Protein AF-A0A928QNF5-F1 (afdb_monomer_lite)

Secondary structure (DSSP, 8-state):
-----------------------S-----HHHHHHHHHHHHHH-HHHHHHHHHHTT-EEEEEEEPTTSSEEEEEEEEEETTEEEEEEEEEESS--SSB-S-EEEEEEEESSEEEEEEE-SSSEEEEEE-SSEEEEEE-GGG--TT-EEEEEEEEE-S--EEEEEEEEEEEEEEEEEEEETTEEEEEEEEEEEEEEEEEEE-----

pLDDT: mean 74.73, std 17.21, range [27.7, 96.62]

Foldseek 3Di:
DDDDDDDDDDDDDDDDPDPPDPPPPPPDDVVNLVVVLVVCCLPPVVSSVVSCVVQVKDWQDKDADVVNQWIKTWIWHDDDQKIKIKIKIAGQAQDPFADQKKKKKKFKDFFFWDDKAWSVPFKGFPDDDGGMTMIIGRNNPDGRGDMIMMITMTGGPDMKMKMKIKGKGWDWDWDWDDDPPDIDIDIDTDIDIDMDMDTGDDPDD

Sequence (205 aa):
MKKQLWWLIVGWMLLLTGCAAPSAEETRTDEQRLSDAMLLCREDFSKGQAALRELDAQIVGGKQTAGESSTLALWQLHCGEQYLLLWQLTCTAAEEHPGTLDTLRLTWEGGKYYRSEGDETWSTVQGRTENTVSFNIEDDRLAAGDTTCGAVYLQAPAIAYGAELEHTAAAQETTLTAEGDTVTATTRDAQQTWTLSLEHKEDTP

Radius of gyration: 27.67 Å; chains: 1; bounding box: 50×49×127 Å

Structure (mmCIF, N/CA/C/O backbone):
data_AF-A0A928QNF5-F1
#
_entry.id   AF-A0A928QNF5-F1
#
loop_
_atom_site.group_PDB
_atom_site.id
_atom_site.type_symbol
_atom_site.label_atom_id
_atom_site.label_alt_id
_atom_site.label_comp_id
_atom_site.label_asym_id
_atom_site.label_entity_id
_atom_site.label_seq_id
_atom_site.pdbx_PDB_ins_code
_atom_site.Cartn_x
_atom_site.Cartn_y
_atom_site.Cartn_z
_atom_site.occupancy
_atom_site.B_iso_or_equiv
_atom_site.auth_seq_id
_atom_site.auth_comp_id
_atom_site.auth_asym_id
_atom_site.auth_atom_id
_atom_site.pdbx_PDB_model_num
ATOM 1 N N . MET A 1 1 ? 7.396 -14.142 81.691 1.00 34.66 1 MET A N 1
ATOM 2 C CA . MET A 1 1 ? 6.955 -13.149 80.684 1.00 34.66 1 MET A CA 1
ATOM 3 C C . MET A 1 1 ? 7.014 -13.795 79.303 1.00 34.66 1 MET A C 1
ATOM 5 O O . MET A 1 1 ? 8.064 -14.311 78.973 1.00 34.66 1 MET A O 1
ATOM 9 N N . LYS A 1 2 ? 5.891 -13.765 78.563 1.00 37.62 2 LYS A N 1
ATOM 10 C CA . LYS A 1 2 ? 5.728 -13.787 77.085 1.00 37.62 2 LYS A CA 1
ATOM 11 C C . LYS A 1 2 ? 6.486 -14.870 76.272 1.00 37.62 2 LYS A C 1
ATOM 13 O O . LYS A 1 2 ? 7.691 -14.791 76.122 1.00 37.62 2 LYS A O 1
ATOM 18 N N . LYS A 1 3 ? 5.765 -15.883 75.761 1.00 35.72 3 LYS A N 1
ATOM 19 C CA . LYS A 1 3 ? 5.256 -16.044 74.362 1.00 35.72 3 LYS A CA 1
ATOM 20 C C . LYS A 1 3 ? 6.107 -17.076 73.581 1.00 35.72 3 LYS A C 1
ATOM 22 O O . LYS A 1 3 ? 7.286 -16.853 73.380 1.00 35.72 3 LYS A O 1
ATOM 27 N N . GLN A 1 4 ? 5.566 -18.287 73.373 1.00 39.75 4 GLN A N 1
ATOM 28 C CA . GLN A 1 4 ? 5.021 -18.797 72.087 1.00 39.75 4 GLN A CA 1
ATOM 29 C C . GLN A 1 4 ? 6.148 -19.203 71.111 1.00 39.75 4 GLN A C 1
ATOM 31 O O . GLN A 1 4 ? 6.787 -18.344 70.526 1.00 39.75 4 GLN A O 1
ATOM 36 N N . LEU A 1 5 ? 6.587 -20.468 71.104 1.00 34.50 5 LEU A N 1
ATOM 37 C CA . LEU A 1 5 ? 5.997 -21.623 70.393 1.00 34.50 5 LEU A CA 1
ATOM 38 C C . LEU A 1 5 ? 6.084 -21.491 68.860 1.00 34.50 5 LEU A C 1
ATOM 40 O O . LEU A 1 5 ? 5.085 -21.216 68.214 1.00 34.50 5 LEU A O 1
ATOM 44 N N . TRP A 1 6 ? 7.270 -21.725 68.295 1.00 27.70 6 TRP A N 1
ATOM 45 C CA . TRP A 1 6 ? 7.462 -22.056 66.878 1.00 27.70 6 TRP A CA 1
ATOM 46 C C . TRP A 1 6 ? 8.409 -23.257 66.806 1.00 27.70 6 TRP A C 1
ATOM 48 O O . TRP A 1 6 ? 9.624 -23.117 66.726 1.00 27.70 6 TRP A O 1
ATOM 58 N N . TRP A 1 7 ? 7.841 -24.453 66.913 1.00 31.12 7 TRP A N 1
ATOM 59 C CA . TRP A 1 7 ? 8.503 -25.692 66.534 1.00 31.12 7 TRP A CA 1
ATOM 60 C C . TRP A 1 7 ? 7.548 -26.467 65.624 1.00 31.12 7 TRP A C 1
ATOM 62 O O . TRP A 1 7 ? 6.404 -26.709 65.993 1.00 31.12 7 TRP A O 1
ATOM 72 N N . LEU A 1 8 ? 8.123 -26.910 64.505 1.00 32.53 8 LEU A N 1
ATOM 73 C CA . LEU A 1 8 ? 8.011 -28.261 63.951 1.00 32.53 8 LEU A CA 1
ATOM 74 C C . LEU A 1 8 ? 6.858 -28.622 63.002 1.00 32.53 8 LEU A C 1
ATOM 76 O O . LEU A 1 8 ? 5.694 -28.662 63.373 1.00 32.53 8 LEU A O 1
ATOM 80 N N . ILE A 1 9 ? 7.328 -29.119 61.845 1.00 34.97 9 ILE A N 1
ATOM 81 C CA . ILE A 1 9 ? 6.912 -30.371 61.186 1.00 34.97 9 ILE A CA 1
ATOM 82 C C . ILE A 1 9 ? 5.624 -30.231 60.361 1.00 34.97 9 ILE A C 1
ATOM 84 O O . ILE A 1 9 ? 4.519 -30.155 60.875 1.00 34.97 9 ILE A O 1
ATOM 88 N N . VAL A 1 10 ? 5.748 -30.038 59.043 1.00 41.03 10 VAL A N 1
ATOM 89 C CA . VAL A 1 10 ? 5.832 -31.126 58.041 1.00 41.03 10 VAL A CA 1
ATOM 90 C C . VAL A 1 10 ? 4.737 -32.169 58.263 1.00 41.03 10 VAL A C 1
ATOM 92 O O . VAL A 1 10 ? 4.903 -33.099 59.039 1.00 41.03 10 VAL A O 1
ATOM 95 N N . GLY A 1 11 ? 3.642 -32.048 57.515 1.00 35.94 11 GLY A N 1
ATOM 96 C CA . GLY A 1 11 ? 2.701 -33.151 57.335 1.00 35.94 11 GLY A CA 1
ATOM 97 C C . GLY A 1 11 ? 1.249 -32.785 57.574 1.00 35.94 11 GLY A C 1
ATOM 98 O O . GLY A 1 11 ? 0.642 -33.334 58.480 1.00 35.94 11 GLY A O 1
ATOM 99 N N . TRP A 1 12 ? 0.680 -31.929 56.722 1.00 31.00 12 TRP A N 1
ATOM 100 C CA . TRP A 1 12 ? -0.755 -31.957 56.435 1.00 31.00 12 TRP A CA 1
ATOM 101 C C . TRP A 1 12 ? -0.964 -31.929 54.921 1.00 31.00 12 TRP A C 1
ATOM 103 O O . TRP A 1 12 ? -0.775 -30.925 54.240 1.00 31.00 12 TRP A O 1
ATOM 113 N N . MET A 1 13 ? -1.285 -33.114 54.421 1.00 31.69 13 MET A N 1
ATOM 114 C CA . MET A 1 13 ? -1.916 -33.392 53.142 1.00 31.69 13 MET A CA 1
ATOM 115 C C . MET A 1 13 ? -3.404 -33.005 53.254 1.00 31.69 13 MET A C 1
ATOM 117 O O . MET A 1 13 ? -3.970 -33.139 54.336 1.00 31.69 13 MET A O 1
ATOM 121 N N . LEU A 1 14 ? -4.008 -32.610 52.123 1.00 37.19 14 LEU A N 1
ATOM 122 C CA . LEU A 1 14 ? -5.427 -32.275 51.865 1.00 37.19 14 LEU A CA 1
ATOM 123 C C . LEU A 1 14 ? -5.869 -30.814 52.058 1.00 37.19 14 LEU A C 1
ATOM 125 O O . LEU A 1 14 ? -6.409 -30.449 53.095 1.00 37.19 14 LEU A O 1
ATOM 129 N N . LEU A 1 15 ? -5.761 -30.028 50.976 1.00 37.03 15 LEU A N 1
ATOM 130 C CA . LEU A 1 15 ? -6.914 -29.437 50.260 1.00 37.03 15 LEU A CA 1
ATOM 131 C C . LEU A 1 15 ? -6.426 -28.602 49.062 1.00 37.03 15 LEU A C 1
ATOM 133 O O . LEU A 1 15 ? -6.382 -27.381 49.115 1.00 37.03 15 LEU A O 1
ATOM 137 N N . LEU A 1 16 ? -6.051 -29.266 47.967 1.00 38.03 16 LEU A N 1
ATOM 138 C CA . LEU A 1 16 ? -5.907 -28.624 46.654 1.00 38.03 16 LEU A CA 1
ATOM 139 C C . LEU A 1 16 ? -6.412 -29.590 45.582 1.00 38.03 16 LEU A C 1
ATOM 141 O O . LEU A 1 16 ? -5.645 -30.209 44.851 1.00 38.03 16 LEU A O 1
ATOM 145 N N . THR A 1 17 ? -7.728 -29.757 45.525 1.00 39.03 17 THR A N 1
ATOM 146 C CA . THR A 1 17 ? -8.411 -30.369 44.387 1.00 39.03 17 THR A CA 1
ATOM 147 C C . THR A 1 17 ? -9.208 -29.291 43.670 1.00 39.03 17 THR A C 1
ATOM 149 O O . THR A 1 17 ? -10.248 -28.849 44.144 1.00 39.03 17 THR A O 1
ATOM 152 N N . GLY A 1 18 ? -8.702 -28.899 42.501 1.00 36.22 18 GLY A N 1
ATOM 153 C CA . GLY A 1 18 ? -9.561 -28.507 41.390 1.00 36.22 18 GLY A CA 1
ATOM 154 C C . GLY A 1 18 ? -9.940 -27.035 41.255 1.00 36.22 18 GLY A C 1
ATOM 155 O O . GLY A 1 18 ? -11.041 -26.767 40.797 1.00 36.22 18 GLY A O 1
ATOM 156 N N . CYS A 1 19 ? -9.044 -26.087 41.539 1.00 31.28 19 CYS A N 1
ATOM 157 C CA . CYS A 1 19 ? -9.002 -24.920 40.654 1.00 31.28 19 CYS A CA 1
ATOM 158 C C . CYS A 1 19 ? -8.178 -25.356 39.448 1.00 31.28 19 CYS A C 1
ATOM 160 O O . CYS A 1 19 ? -6.953 -25.444 39.536 1.00 31.28 19 CYS A O 1
ATOM 162 N N . ALA A 1 20 ? -8.853 -25.707 38.353 1.00 38.59 20 ALA A N 1
ATOM 163 C CA . ALA A 1 20 ? -8.197 -25.703 37.060 1.00 38.59 20 ALA A CA 1
ATOM 164 C C . ALA A 1 20 ? -7.552 -24.321 36.922 1.00 38.59 20 ALA A C 1
ATOM 166 O O . ALA A 1 20 ? -8.251 -23.307 36.955 1.00 38.59 20 ALA A O 1
ATOM 167 N N . ALA A 1 21 ? -6.221 -24.281 36.863 1.00 40.81 21 ALA A N 1
ATOM 168 C CA . ALA A 1 21 ? -5.550 -23.106 36.345 1.00 40.81 21 ALA A CA 1
ATOM 169 C C . ALA A 1 21 ? -6.211 -22.823 34.988 1.00 40.81 21 ALA A C 1
ATOM 171 O O . ALA A 1 21 ? -6.326 -23.770 34.197 1.00 40.81 21 ALA A O 1
ATOM 172 N N . PRO A 1 22 ? -6.718 -21.606 34.724 1.00 42.75 22 PRO A N 1
ATOM 173 C CA . PRO A 1 22 ? -7.089 -21.273 33.364 1.00 42.75 22 PRO A CA 1
ATOM 174 C C . PRO A 1 22 ? -5.857 -21.574 32.513 1.00 42.75 22 PRO A C 1
ATOM 176 O O . PRO A 1 22 ? -4.744 -21.163 32.851 1.00 42.75 22 PRO A O 1
ATOM 179 N N . SER A 1 23 ? -6.062 -22.410 31.494 1.00 40.16 23 SER A N 1
ATOM 180 C CA . SER A 1 23 ? -5.092 -22.646 30.434 1.00 40.16 23 SER A CA 1
ATOM 181 C C . SER A 1 23 ? -4.449 -21.310 30.081 1.00 40.16 23 SER A C 1
ATOM 183 O O . SER A 1 23 ? -5.157 -20.311 29.972 1.00 40.16 23 SER A O 1
ATOM 185 N N . ALA A 1 24 ? -3.127 -21.285 29.936 1.00 40.47 24 ALA A N 1
ATOM 186 C CA . ALA A 1 24 ? -2.361 -20.114 29.526 1.00 40.47 24 ALA A CA 1
ATOM 187 C C . ALA A 1 24 ? -2.629 -19.733 28.050 1.00 40.47 24 ALA A C 1
ATOM 189 O O . ALA A 1 24 ? -1.709 -19.412 27.307 1.00 40.47 24 ALA A O 1
ATOM 190 N N . GLU A 1 25 ? -3.890 -19.772 27.618 1.00 44.88 25 GLU A N 1
ATOM 191 C CA . GLU A 1 25 ? -4.419 -18.894 26.582 1.00 44.88 25 GLU A CA 1
ATOM 192 C C . GLU A 1 25 ? -4.526 -17.510 27.217 1.00 44.88 25 GLU A C 1
ATOM 194 O O . GLU A 1 25 ? -5.559 -17.066 27.714 1.00 44.88 25 GLU A O 1
ATOM 199 N N . GLU A 1 26 ? -3.366 -16.871 27.299 1.00 45.88 26 GLU A N 1
ATOM 200 C CA . GLU A 1 26 ? -3.230 -15.453 27.555 1.00 45.88 26 GLU A CA 1
ATOM 201 C C . GLU A 1 26 ? -4.185 -14.733 26.595 1.00 45.88 26 GLU A C 1
ATOM 203 O O . GLU A 1 26 ? -4.030 -14.824 25.376 1.00 45.88 26 GLU A O 1
ATOM 208 N N . THR A 1 27 ? -5.228 -14.097 27.133 1.00 49.31 27 THR A N 1
ATOM 209 C CA . THR A 1 27 ? -6.132 -13.213 26.388 1.00 49.31 27 THR A CA 1
ATOM 210 C C . THR A 1 27 ? -5.295 -12.086 25.800 1.00 49.31 27 THR A C 1
ATOM 212 O O . THR A 1 27 ? -5.131 -11.039 26.428 1.00 49.31 27 THR A O 1
ATOM 215 N N . ARG A 1 28 ? -4.707 -12.323 24.623 1.00 64.56 28 ARG A N 1
ATOM 216 C CA . ARG A 1 28 ? -4.071 -11.279 23.828 1.00 64.56 28 ARG A CA 1
ATOM 217 C C . ARG A 1 28 ? -5.121 -10.218 23.571 1.00 64.56 28 ARG A C 1
ATOM 219 O O . ARG A 1 28 ? -6.249 -10.544 23.197 1.00 64.56 28 ARG A O 1
ATOM 226 N N . THR A 1 29 ? -4.756 -8.964 23.795 1.00 72.62 29 THR A N 1
ATOM 227 C CA . THR A 1 29 ? -5.628 -7.857 23.413 1.00 72.62 29 THR A CA 1
ATOM 228 C C . THR A 1 29 ? -5.781 -7.861 21.896 1.00 72.62 29 THR A C 1
ATOM 230 O O . THR A 1 29 ? -4.881 -8.298 21.174 1.00 72.62 29 THR A O 1
ATOM 233 N N . ASP A 1 30 ? -6.908 -7.375 21.388 1.00 66.06 30 ASP A N 1
ATOM 234 C CA . ASP A 1 30 ? -7.114 -7.328 19.940 1.00 66.06 30 ASP A CA 1
ATOM 235 C C . ASP A 1 30 ? -6.039 -6.478 19.246 1.00 66.06 30 ASP A C 1
ATOM 237 O O . ASP A 1 30 ? -5.575 -6.840 18.172 1.00 66.06 30 ASP A O 1
ATOM 241 N N . GLU A 1 31 ? -5.525 -5.444 19.921 1.00 65.62 31 GLU A N 1
ATOM 242 C CA . GLU A 1 31 ? -4.364 -4.654 19.492 1.00 65.62 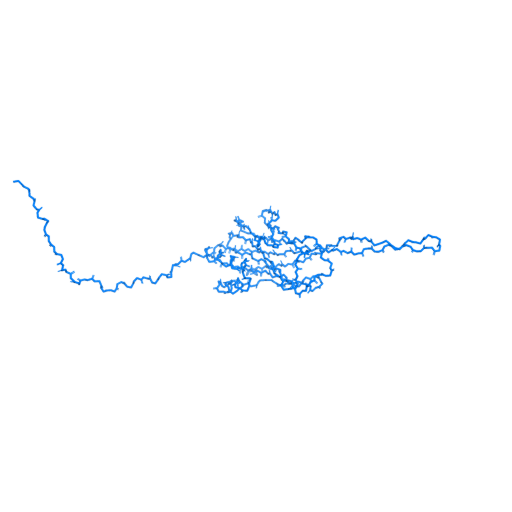31 GLU A CA 1
ATOM 243 C C . GLU A 1 31 ? -3.087 -5.499 19.310 1.00 65.62 31 GLU A C 1
ATOM 245 O O . GLU A 1 31 ? -2.366 -5.325 18.328 1.00 65.62 31 GLU A O 1
ATOM 250 N N . GLN A 1 32 ? -2.816 -6.456 20.206 1.00 74.00 32 GLN A N 1
ATOM 251 C CA . GLN A 1 32 ? -1.686 -7.381 20.053 1.00 74.00 32 GLN A CA 1
ATOM 252 C C . GLN A 1 32 ? -1.902 -8.333 18.879 1.00 74.00 32 GLN A C 1
ATOM 254 O O . GLN A 1 32 ? -0.977 -8.569 18.111 1.00 74.00 32 GLN A O 1
ATOM 259 N N . ARG A 1 33 ? -3.126 -8.838 18.692 1.00 72.94 33 ARG A N 1
ATOM 260 C CA . ARG A 1 33 ? -3.460 -9.711 17.555 1.00 72.94 33 ARG A CA 1
ATOM 261 C C . ARG A 1 33 ? -3.335 -8.970 16.219 1.00 72.94 33 ARG A C 1
ATOM 263 O O . ARG A 1 33 ? -2.820 -9.532 15.258 1.00 72.94 33 ARG A O 1
ATOM 270 N N . LEU A 1 34 ? -3.750 -7.704 16.184 1.00 67.75 34 LEU A N 1
ATOM 271 C CA . LEU A 1 34 ? -3.586 -6.774 15.063 1.00 67.75 34 LEU A CA 1
ATOM 272 C C . LEU A 1 34 ? -2.106 -6.545 14.735 1.00 67.75 34 LEU A C 1
ATOM 274 O O . LEU A 1 34 ? -1.695 -6.701 13.585 1.00 67.75 34 LEU A O 1
ATOM 278 N N . SER A 1 35 ? -1.299 -6.234 15.750 1.00 70.44 35 SER A N 1
ATOM 279 C CA . SER A 1 35 ? 0.146 -6.054 15.590 1.00 70.44 35 SER A CA 1
ATOM 280 C C . SER A 1 35 ? 0.841 -7.341 15.135 1.00 70.44 35 SER A C 1
ATOM 282 O O . SER A 1 35 ? 1.738 -7.277 14.299 1.00 70.44 35 SER A O 1
ATOM 284 N N . ASP A 1 36 ? 0.428 -8.503 15.646 1.00 75.25 36 ASP A N 1
ATOM 285 C CA . ASP A 1 36 ? 0.969 -9.811 15.261 1.00 75.25 36 ASP A CA 1
ATOM 286 C C . ASP A 1 36 ? 0.620 -10.153 13.806 1.00 75.25 36 ASP A C 1
ATOM 288 O O . ASP A 1 36 ? 1.484 -10.599 13.055 1.00 75.25 36 ASP A O 1
ATOM 292 N N . ALA A 1 37 ? -0.623 -9.914 13.373 1.00 69.88 37 ALA A N 1
ATOM 293 C CA . ALA A 1 37 ? -1.030 -10.137 11.985 1.00 69.88 37 ALA A CA 1
ATOM 294 C C . ALA A 1 37 ? -0.259 -9.235 11.014 1.00 69.88 37 ALA A C 1
ATOM 296 O O . ALA A 1 37 ? 0.155 -9.689 9.949 1.00 69.88 37 ALA A O 1
ATOM 297 N N . MET A 1 38 ? 0.005 -7.989 11.408 1.00 68.94 38 MET A N 1
ATOM 298 C CA . MET A 1 38 ? 0.864 -7.081 10.651 1.00 68.94 38 MET A CA 1
ATOM 299 C C . MET A 1 38 ? 2.319 -7.538 10.596 1.00 68.94 38 MET A C 1
ATOM 301 O O . MET A 1 38 ? 2.931 -7.511 9.527 1.00 68.94 38 MET A O 1
ATOM 305 N N . LEU A 1 39 ? 2.866 -8.005 11.718 1.00 72.25 39 LEU A N 1
ATOM 306 C CA . LEU A 1 39 ? 4.209 -8.577 11.755 1.00 72.25 39 LEU A CA 1
ATOM 307 C C . LEU A 1 39 ? 4.305 -9.804 10.836 1.00 72.25 39 LEU A C 1
ATOM 309 O O . LEU A 1 39 ? 5.276 -9.958 10.102 1.00 72.25 39 LEU A O 1
ATOM 313 N N . LEU A 1 40 ? 3.268 -10.642 10.812 1.00 71.19 40 LEU A N 1
ATOM 314 C CA . LEU A 1 40 ? 3.192 -11.789 9.912 1.00 71.19 40 LEU A CA 1
ATOM 315 C C . LEU A 1 40 ? 3.080 -11.358 8.448 1.00 71.19 40 LEU A C 1
ATOM 317 O O . LEU A 1 40 ? 3.755 -11.948 7.615 1.00 71.19 40 LEU A O 1
ATOM 321 N N . CYS A 1 41 ? 2.308 -10.315 8.123 1.00 66.12 41 CYS A N 1
ATOM 322 C CA . CYS A 1 41 ? 2.289 -9.733 6.775 1.00 66.12 41 CYS A CA 1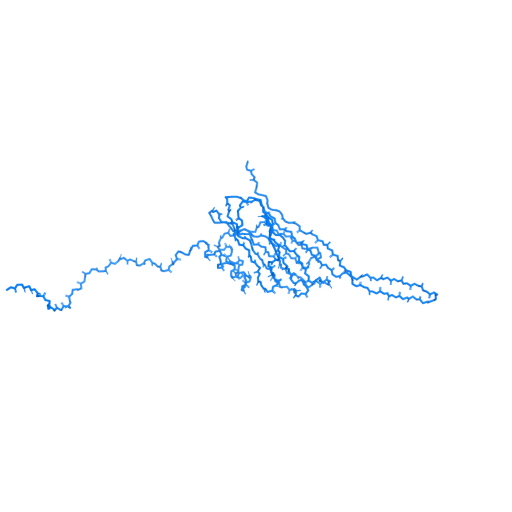
ATOM 323 C C . CYS A 1 41 ? 3.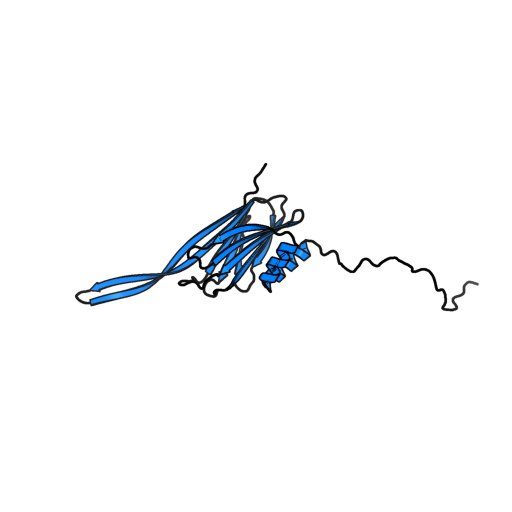673 -9.243 6.329 1.00 66.12 41 CYS A C 1
ATOM 325 O O . CYS A 1 41 ? 4.006 -9.399 5.157 1.00 66.12 41 CYS A O 1
ATOM 327 N N . ARG A 1 42 ? 4.479 -8.709 7.257 1.00 66.31 42 ARG A N 1
ATOM 328 C CA . ARG A 1 42 ? 5.867 -8.295 7.008 1.00 66.31 42 ARG A CA 1
ATOM 329 C C . ARG A 1 42 ? 6.806 -9.484 6.781 1.00 66.31 42 ARG A C 1
ATOM 331 O O . ARG A 1 42 ? 7.655 -9.423 5.901 1.00 66.31 42 ARG A O 1
ATOM 338 N N . GLU A 1 43 ? 6.717 -10.527 7.605 1.00 69.06 43 GLU A N 1
ATOM 339 C CA . GLU A 1 43 ? 7.666 -11.653 7.574 1.00 69.06 43 GLU A CA 1
ATOM 340 C C . GLU A 1 43 ? 7.351 -12.686 6.488 1.00 69.06 43 GLU A C 1
ATOM 342 O O . GLU A 1 43 ? 8.251 -13.207 5.829 1.00 69.06 43 GLU A O 1
ATOM 347 N N . ASP A 1 44 ? 6.076 -13.030 6.336 1.00 67.88 44 ASP A N 1
ATOM 348 C CA . ASP A 1 44 ? 5.594 -14.012 5.376 1.00 67.88 44 ASP A CA 1
ATOM 349 C C . ASP A 1 44 ? 4.154 -13.679 5.018 1.00 67.88 44 ASP A C 1
ATOM 351 O O . ASP A 1 44 ? 3.194 -13.998 5.724 1.00 67.88 44 ASP A O 1
ATOM 355 N N . PHE A 1 45 ? 4.018 -13.058 3.859 1.00 64.19 45 PHE A N 1
ATOM 356 C CA . PHE A 1 45 ? 2.765 -12.503 3.404 1.00 64.19 45 PHE A CA 1
ATOM 357 C C . PHE A 1 45 ? 1.608 -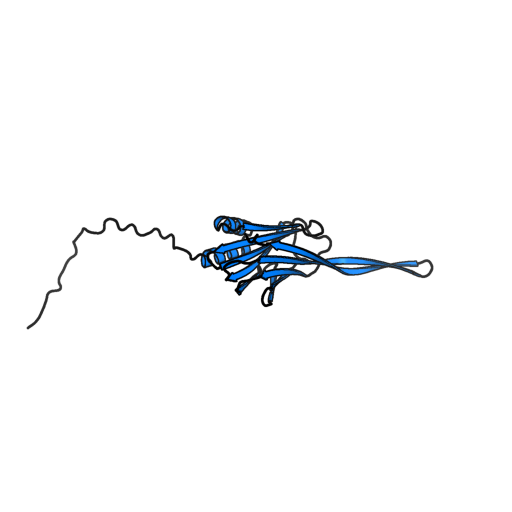13.527 3.348 1.00 64.19 45 PHE A C 1
ATOM 359 O O . PHE A 1 45 ? 0.470 -13.206 3.699 1.00 64.19 45 PHE A O 1
ATOM 366 N N . SER A 1 46 ? 1.888 -14.788 2.992 1.00 68.25 46 SER A N 1
ATOM 367 C CA . SER A 1 46 ? 0.866 -15.848 2.977 1.00 68.25 46 SER A CA 1
ATOM 368 C C . SER A 1 46 ? 0.397 -16.205 4.388 1.00 68.25 46 SER A C 1
ATOM 370 O O . SER A 1 46 ? -0.791 -16.459 4.604 1.00 68.25 46 SER A O 1
ATOM 372 N N . LYS A 1 47 ? 1.310 -16.182 5.367 1.00 73.44 47 LYS A N 1
ATOM 373 C CA . LYS A 1 47 ? 0.958 -16.330 6.787 1.00 73.44 47 LYS A CA 1
ATOM 374 C C . LYS A 1 47 ? 0.196 -15.114 7.301 1.00 73.44 47 LYS A C 1
ATOM 376 O O . LYS A 1 47 ? -0.765 -15.292 8.040 1.00 73.44 47 LYS A O 1
ATOM 381 N N . GLY A 1 48 ? 0.567 -13.912 6.867 1.00 71.12 48 GLY A N 1
ATOM 382 C CA . GLY A 1 48 ? -0.152 -12.675 7.166 1.00 71.12 48 GLY A CA 1
ATOM 383 C C . GLY A 1 48 ? -1.605 -12.708 6.694 1.00 71.12 48 GLY A C 1
ATOM 384 O O . GLY A 1 48 ? -2.509 -12.470 7.486 1.00 71.12 48 GLY A O 1
ATOM 385 N N . GLN A 1 49 ? -1.866 -13.104 5.442 1.00 70.12 49 GLN A N 1
ATOM 386 C CA . GLN A 1 49 ? -3.242 -13.269 4.950 1.00 70.12 49 GLN A CA 1
ATOM 387 C C . GLN A 1 49 ? -4.029 -14.330 5.724 1.00 70.12 49 GLN A C 1
ATOM 389 O O . GLN A 1 49 ? -5.217 -14.142 5.986 1.00 70.12 49 GLN A O 1
ATOM 394 N N . ALA A 1 50 ? -3.398 -15.457 6.067 1.00 77.31 50 ALA A N 1
ATOM 395 C CA . ALA A 1 50 ? -4.042 -16.485 6.877 1.00 77.31 50 ALA A CA 1
ATOM 396 C C . ALA A 1 50 ? -4.406 -15.942 8.268 1.00 77.31 50 ALA A C 1
ATOM 398 O O . A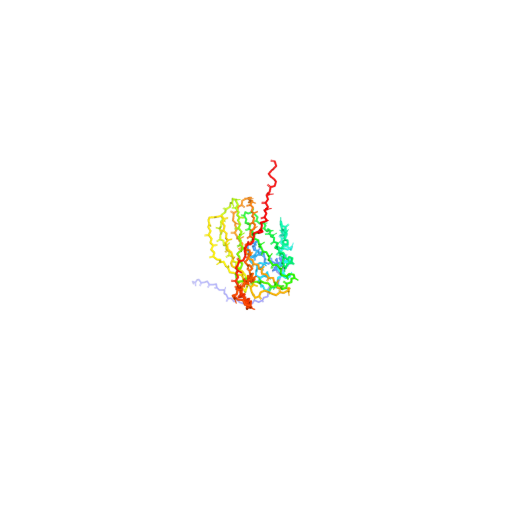LA A 1 50 ? -5.551 -16.084 8.686 1.00 77.31 50 ALA A O 1
ATOM 399 N N . ALA A 1 51 ? -3.481 -15.234 8.921 1.00 76.88 51 ALA A N 1
ATOM 400 C CA . ALA A 1 51 ? -3.706 -14.594 10.213 1.00 76.88 51 ALA A CA 1
ATOM 401 C C . ALA A 1 51 ? -4.800 -13.519 10.145 1.00 76.88 51 ALA A C 1
ATOM 403 O O . ALA A 1 51 ? -5.679 -13.481 10.997 1.00 76.88 51 ALA A O 1
ATOM 404 N N . LEU A 1 52 ? -4.809 -12.686 9.103 1.00 74.44 52 LEU A N 1
ATOM 405 C CA . LEU A 1 52 ? -5.867 -11.701 8.875 1.00 74.44 52 LEU A CA 1
ATOM 406 C C . LEU A 1 52 ? -7.237 -12.375 8.725 1.00 74.44 52 LEU A C 1
ATOM 408 O O . LEU A 1 52 ? -8.206 -11.926 9.328 1.00 74.44 52 LEU A O 1
ATOM 412 N N . ARG A 1 53 ? -7.325 -13.491 7.992 1.00 79.00 53 ARG A N 1
ATOM 413 C CA . ARG A 1 53 ? -8.573 -14.267 7.881 1.00 79.00 53 ARG A CA 1
ATOM 414 C C . ARG A 1 53 ? -9.001 -14.894 9.206 1.00 79.00 53 ARG A C 1
ATOM 416 O O . ARG A 1 53 ? -10.192 -14.940 9.477 1.00 79.00 53 ARG A O 1
ATOM 423 N N . GLU A 1 54 ? -8.061 -15.357 10.028 1.00 81.44 54 GLU A N 1
ATOM 424 C CA . GLU A 1 54 ? -8.346 -15.841 11.390 1.00 81.44 54 GLU A CA 1
ATOM 425 C C . GLU A 1 54 ? -8.843 -14.730 12.329 1.00 81.44 54 GLU A C 1
ATOM 427 O O . GLU A 1 54 ? -9.481 -15.015 13.342 1.00 81.44 54 GLU A O 1
ATOM 432 N N . LEU A 1 55 ? -8.561 -13.469 11.996 1.00 75.94 55 LEU A N 1
ATOM 433 C CA . LEU A 1 55 ? -9.068 -12.285 12.690 1.00 75.94 55 LEU A CA 1
ATOM 434 C C . LEU A 1 55 ? -10.366 -11.742 12.083 1.00 75.94 55 LEU A C 1
ATOM 436 O O . LEU A 1 55 ? -10.773 -10.643 12.438 1.00 75.94 55 LEU A O 1
ATOM 440 N N . ASP A 1 56 ? -11.008 -12.483 11.177 1.00 79.25 56 ASP A N 1
ATOM 441 C CA . ASP A 1 56 ? -12.198 -12.042 10.442 1.00 79.25 56 ASP A CA 1
ATOM 442 C C . ASP A 1 56 ? -11.970 -10.760 9.611 1.00 79.25 56 ASP A C 1
ATOM 444 O O . ASP A 1 56 ? -12.914 -10.030 9.292 1.00 79.25 56 ASP A O 1
ATOM 448 N N . ALA A 1 57 ? -10.722 -10.482 9.212 1.00 79.44 57 ALA A N 1
ATOM 449 C CA . ALA A 1 57 ? -10.425 -9.394 8.290 1.00 79.44 57 ALA A CA 1
ATOM 450 C C . ALA A 1 57 ? -11.058 -9.665 6.918 1.00 79.44 57 ALA A C 1
ATOM 452 O O . ALA A 1 57 ? -11.033 -10.784 6.392 1.00 79.44 57 ALA A O 1
ATOM 453 N N . GLN A 1 58 ? -11.588 -8.612 6.305 1.00 78.56 58 GLN A N 1
ATOM 454 C CA . GLN A 1 58 ? -12.317 -8.691 5.046 1.00 78.56 58 GLN A CA 1
ATOM 455 C C . GLN A 1 58 ? -11.527 -8.020 3.927 1.00 78.56 58 GLN A C 1
ATOM 457 O O . GLN A 1 58 ? -10.992 -6.926 4.103 1.00 78.56 58 GLN A O 1
ATOM 462 N N . ILE A 1 59 ? -11.500 -8.653 2.750 1.00 79.94 59 ILE A N 1
ATOM 463 C CA . ILE A 1 59 ? -11.104 -7.969 1.515 1.00 79.94 59 ILE A CA 1
ATOM 464 C C . ILE A 1 59 ? -12.269 -7.081 1.101 1.00 79.94 59 ILE A C 1
ATOM 466 O O . ILE A 1 59 ? -13.381 -7.569 0.904 1.00 79.94 59 ILE A O 1
ATOM 470 N N . VAL A 1 60 ? -12.003 -5.793 0.941 1.00 79.19 60 VAL A N 1
ATOM 471 C CA . VAL A 1 60 ? -13.029 -4.776 0.650 1.00 79.19 60 VAL A CA 1
ATOM 472 C C . VAL A 1 60 ? -12.854 -4.124 -0.712 1.00 79.19 60 VAL A C 1
ATOM 474 O O . VAL A 1 60 ? -13.762 -3.460 -1.201 1.00 79.19 60 VAL A O 1
ATOM 477 N N . GLY A 1 61 ? -11.709 -4.354 -1.354 1.00 73.56 61 GLY A N 1
ATOM 478 C CA . GLY A 1 61 ? -11.441 -3.909 -2.711 1.00 73.56 61 GLY A CA 1
ATOM 479 C C . GLY A 1 61 ? -10.268 -4.663 -3.317 1.00 73.56 61 GLY A C 1
ATOM 480 O O . GLY A 1 61 ? -9.336 -5.052 -2.616 1.00 73.56 61 GLY A O 1
ATOM 481 N N . GLY A 1 62 ? -10.319 -4.870 -4.629 1.00 77.19 62 GLY A N 1
ATOM 482 C CA . GLY A 1 62 ? -9.240 -5.480 -5.392 1.00 77.19 62 GLY A CA 1
ATOM 483 C C . GLY A 1 62 ? -9.276 -4.997 -6.834 1.00 77.19 62 GLY A C 1
ATOM 484 O O . GLY A 1 62 ? -10.351 -4.944 -7.434 1.00 77.19 62 GLY A O 1
ATOM 485 N N . LYS A 1 63 ? -8.128 -4.607 -7.388 1.00 79.94 63 LYS A N 1
ATOM 486 C CA . LYS A 1 63 ? -8.038 -4.140 -8.773 1.00 79.94 63 LYS A CA 1
ATOM 487 C C . LYS A 1 63 ? -6.679 -4.458 -9.377 1.00 79.94 63 LYS A C 1
ATOM 489 O O . LYS A 1 63 ? -5.648 -4.334 -8.725 1.00 79.94 63 LYS A O 1
ATOM 494 N N . GLN A 1 64 ? -6.705 -4.874 -10.634 1.00 75.69 64 GLN A N 1
ATOM 495 C CA . GLN A 1 64 ? -5.503 -5.110 -11.419 1.00 75.69 64 GLN A CA 1
ATOM 496 C C . GLN A 1 64 ? -4.936 -3.773 -11.914 1.00 75.69 64 GLN A C 1
ATOM 498 O O . GLN A 1 64 ? -5.703 -2.863 -12.251 1.00 75.69 64 GLN A O 1
ATOM 503 N N . THR A 1 65 ? -3.612 -3.642 -11.913 1.00 71.44 65 THR A N 1
ATOM 504 C CA . THR A 1 65 ? -2.911 -2.453 -12.406 1.00 71.44 65 THR A CA 1
ATOM 505 C C . THR A 1 65 ? -2.983 -2.354 -13.927 1.00 71.44 65 THR A C 1
ATOM 507 O O . THR A 1 65 ? -3.233 -3.343 -14.627 1.00 71.44 65 THR A O 1
ATOM 510 N N . ALA A 1 66 ? -2.796 -1.143 -14.459 1.00 62.25 66 ALA A N 1
ATOM 511 C CA . ALA A 1 66 ? -2.709 -0.965 -15.902 1.00 62.25 66 ALA A CA 1
ATOM 512 C C . ALA A 1 66 ? -1.447 -1.680 -16.411 1.00 62.25 66 ALA A C 1
ATOM 514 O O . ALA A 1 66 ? -0.361 -1.434 -15.908 1.00 62.25 66 ALA A O 1
ATOM 515 N N . GLY A 1 67 ? -1.607 -2.590 -17.376 1.00 62.41 67 GLY A N 1
ATOM 516 C CA . GLY A 1 67 ? -0.517 -3.449 -17.858 1.00 62.41 67 GLY A CA 1
ATOM 517 C C . GLY A 1 67 ? -0.505 -4.867 -17.277 1.00 62.41 67 GLY A C 1
ATOM 518 O O . GLY A 1 67 ? 0.346 -5.656 -17.667 1.00 62.41 67 GLY A O 1
ATOM 519 N N . GLU A 1 68 ? -1.458 -5.219 -16.400 1.00 62.62 68 GLU A N 1
ATOM 520 C CA . GLU A 1 68 ? -1.631 -6.573 -15.834 1.00 62.62 68 GLU A CA 1
ATOM 521 C C . GLU A 1 68 ? -0.424 -7.121 -15.042 1.00 62.62 68 GLU A C 1
ATOM 523 O O . GLU A 1 68 ? -0.400 -8.301 -14.683 1.00 62.62 68 GLU A O 1
ATOM 528 N N . SER A 1 69 ? 0.551 -6.267 -14.728 1.00 79.12 69 SER A N 1
ATOM 529 C CA . SER A 1 69 ? 1.781 -6.614 -14.015 1.00 79.12 69 SER A CA 1
ATOM 530 C C . SER A 1 69 ? 1.569 -6.837 -12.525 1.00 79.12 69 SER A C 1
ATOM 532 O O . SER A 1 69 ? 2.350 -7.570 -11.924 1.00 79.12 69 SER A O 1
ATOM 534 N N . SER A 1 70 ? 0.519 -6.252 -11.939 1.00 83.44 70 SER A N 1
ATOM 535 C CA . SER A 1 70 ? 0.272 -6.288 -10.501 1.00 83.44 70 SER A CA 1
ATOM 536 C C . SER A 1 70 ? -1.219 -6.269 -10.133 1.00 83.44 70 SER A C 1
ATOM 538 O O . SER A 1 70 ? -2.100 -5.876 -10.904 1.00 83.44 70 SER A O 1
ATOM 540 N N . THR A 1 71 ? -1.525 -6.672 -8.903 1.00 85.50 71 THR A N 1
ATOM 541 C CA . THR A 1 71 ? -2.856 -6.584 -8.293 1.00 85.50 71 THR A CA 1
ATOM 542 C C . THR A 1 71 ? -2.783 -5.844 -6.969 1.00 85.50 71 THR A C 1
ATOM 544 O O . THR A 1 71 ? -2.036 -6.254 -6.080 1.00 85.50 71 THR A O 1
ATOM 547 N N . LEU A 1 72 ? -3.593 -4.797 -6.823 1.00 87.81 72 LEU A N 1
ATOM 548 C CA . LEU A 1 72 ? -3.794 -4.073 -5.575 1.00 87.81 72 LEU A CA 1
ATOM 549 C C . LEU A 1 72 ? -5.010 -4.644 -4.842 1.00 87.81 72 LEU A C 1
ATOM 551 O O . LEU A 1 72 ? -6.095 -4.723 -5.419 1.00 87.81 72 LEU A O 1
ATOM 555 N N . ALA A 1 73 ? -4.852 -4.992 -3.572 1.00 86.25 73 ALA A N 1
ATOM 556 C CA . ALA A 1 73 ? -5.925 -5.389 -2.673 1.00 86.25 73 ALA A CA 1
ATOM 557 C C . ALA A 1 73 ? -5.965 -4.478 -1.443 1.00 86.25 73 ALA A C 1
ATOM 559 O O . ALA A 1 73 ? -4.931 -4.038 -0.940 1.00 86.25 73 ALA A O 1
ATOM 560 N N . LEU A 1 74 ? -7.176 -4.226 -0.957 1.00 86.56 74 LEU A N 1
ATOM 561 C CA . LEU A 1 74 ? -7.443 -3.489 0.267 1.00 86.56 74 LEU A CA 1
ATOM 562 C C . LEU A 1 74 ? -8.172 -4.406 1.241 1.00 86.56 74 LEU A C 1
ATOM 564 O O . LEU A 1 74 ? -9.154 -5.069 0.889 1.00 86.56 74 LEU A O 1
ATOM 568 N N . TRP A 1 75 ? -7.680 -4.421 2.466 1.00 83.81 75 TRP A N 1
ATOM 569 C CA . TRP A 1 75 ? -8.174 -5.222 3.566 1.00 83.81 75 TRP A CA 1
ATOM 570 C C . TRP A 1 75 ? -8.601 -4.302 4.697 1.00 83.81 75 TRP A C 1
ATOM 572 O O . TRP A 1 75 ? -7.937 -3.301 4.977 1.00 83.81 75 TRP A O 1
ATOM 582 N N . GLN A 1 76 ? -9.686 -4.678 5.364 1.00 84.19 76 GLN A N 1
ATOM 583 C CA . GLN A 1 76 ? -10.087 -4.066 6.619 1.00 84.19 76 GLN A CA 1
ATOM 584 C C . GLN A 1 76 ? -10.105 -5.104 7.731 1.00 84.19 76 GLN A C 1
ATOM 586 O O . GLN A 1 76 ? -10.556 -6.236 7.540 1.00 84.19 76 GLN A O 1
ATOM 591 N N . LEU A 1 77 ? -9.680 -4.682 8.911 1.00 81.44 77 LEU A N 1
ATOM 592 C CA . LEU A 1 77 ? -9.934 -5.385 10.154 1.00 81.44 77 LEU A CA 1
ATOM 593 C C . LEU A 1 77 ? -10.493 -4.383 11.158 1.00 81.44 77 LEU A C 1
ATOM 595 O O . LEU A 1 77 ? -9.897 -3.332 11.389 1.00 81.44 77 LEU A O 1
ATOM 599 N N . HIS A 1 78 ? -11.645 -4.711 11.735 1.00 79.00 78 HIS A N 1
ATOM 600 C CA . HIS A 1 78 ? -12.331 -3.868 12.699 1.00 79.00 78 HIS A CA 1
ATOM 601 C C . HIS A 1 78 ? -12.440 -4.582 14.042 1.00 79.00 78 HIS A C 1
ATOM 603 O O . HIS A 1 78 ? -12.953 -5.698 14.117 1.00 79.00 78 HIS A O 1
ATOM 609 N N . CYS A 1 79 ? -12.000 -3.915 15.105 1.00 75.19 79 CYS A N 1
ATOM 610 C CA . CYS A 1 79 ? -12.180 -4.385 16.466 1.00 75.19 79 CYS A CA 1
ATOM 611 C C . CYS A 1 79 ? -12.640 -3.253 17.392 1.00 75.19 79 CYS A C 1
ATOM 613 O O . CYS A 1 79 ? -11.859 -2.395 17.807 1.00 75.19 79 CYS A O 1
ATOM 615 N N . GLY A 1 80 ? -13.925 -3.261 17.748 1.00 78.56 80 GLY A N 1
ATOM 616 C CA . GLY A 1 80 ? -14.512 -2.272 18.652 1.00 78.56 80 GLY A CA 1
ATOM 617 C C . GLY A 1 80 ? -14.634 -0.887 18.017 1.00 78.56 80 GLY A C 1
ATOM 618 O O . GLY A 1 80 ? -15.615 -0.625 17.339 1.00 78.56 80 GLY A O 1
ATOM 619 N N . GLU A 1 81 ? -13.676 -0.002 18.296 1.00 81.25 81 GLU A N 1
ATOM 620 C CA . GLU A 1 81 ? -13.538 1.311 17.639 1.00 81.25 81 GLU A CA 1
ATOM 621 C C . GLU A 1 81 ? -12.209 1.422 16.874 1.00 81.25 81 GLU A C 1
ATOM 623 O O . GLU A 1 81 ? -11.812 2.511 16.469 1.00 81.25 81 GLU A O 1
ATOM 628 N N . GLN A 1 82 ? -11.450 0.335 16.744 1.00 83.94 82 GLN A N 1
ATOM 629 C CA . GLN A 1 82 ? -10.153 0.333 16.075 1.00 83.94 82 GLN A CA 1
ATOM 630 C C . GLN A 1 82 ? -10.293 -0.277 14.686 1.00 83.94 82 GLN A C 1
ATOM 632 O O . GLN A 1 82 ? -10.816 -1.380 14.532 1.00 83.94 82 GLN A O 1
ATOM 637 N N . TYR A 1 83 ? -9.787 0.436 13.689 1.00 83.88 83 TYR A N 1
ATOM 638 C CA . TYR A 1 83 ? -9.715 -0.009 12.306 1.00 83.88 83 TYR A CA 1
ATOM 639 C C . TYR A 1 83 ? -8.256 -0.149 11.887 1.00 83.88 83 TYR A C 1
ATOM 641 O O . TYR A 1 83 ? -7.439 0.749 12.104 1.00 83.88 83 TYR A O 1
ATOM 649 N N . LEU A 1 84 ? -7.953 -1.261 11.231 1.00 85.56 84 LEU A N 1
ATOM 650 C CA . LEU A 1 84 ? -6.740 -1.449 10.456 1.00 85.56 84 LEU A CA 1
ATOM 651 C C . LEU A 1 84 ? -7.116 -1.506 8.984 1.00 85.56 84 LEU A C 1
ATOM 653 O O . LEU A 1 84 ? -7.825 -2.417 8.553 1.00 85.56 84 LEU A O 1
ATOM 657 N N . LEU A 1 85 ? -6.608 -0.543 8.225 1.00 88.06 85 LEU A N 1
ATOM 658 C CA . LEU A 1 85 ? -6.653 -0.556 6.773 1.00 88.06 85 LEU A CA 1
ATOM 659 C C . LEU A 1 85 ? -5.304 -1.042 6.267 1.00 88.06 85 LEU A C 1
ATOM 661 O O . LEU A 1 85 ? -4.287 -0.396 6.520 1.00 88.06 85 LEU A O 1
ATOM 665 N N . LEU A 1 86 ? -5.294 -2.165 5.557 1.00 87.50 86 LEU A N 1
ATOM 666 C CA . LEU A 1 86 ? -4.085 -2.745 4.985 1.00 87.50 86 LEU A CA 1
ATOM 667 C C . LEU A 1 86 ? -4.208 -2.792 3.471 1.00 87.50 86 LEU A C 1
ATOM 669 O O . LEU A 1 86 ? -5.175 -3.325 2.932 1.00 87.50 86 LEU A O 1
ATOM 673 N N . TRP A 1 87 ? -3.213 -2.253 2.783 1.00 90.19 87 TRP A N 1
ATOM 674 C CA . TRP A 1 87 ? -3.089 -2.385 1.341 1.00 90.19 87 TRP A CA 1
ATOM 675 C C . TRP A 1 87 ? -2.020 -3.421 1.005 1.00 90.19 87 TRP A C 1
ATOM 677 O O . TRP A 1 87 ? -1.061 -3.624 1.750 1.00 90.19 87 TRP A O 1
ATOM 687 N N . GLN A 1 88 ? -2.194 -4.071 -0.136 1.00 87.69 88 GLN A N 1
ATOM 688 C CA . GLN A 1 88 ? -1.291 -5.090 -0.647 1.00 87.69 88 GLN A CA 1
ATOM 689 C C . GLN A 1 88 ? -1.160 -4.920 -2.155 1.00 87.69 88 GLN A C 1
ATOM 691 O O . GLN A 1 88 ? -2.164 -4.983 -2.859 1.00 87.69 88 GLN A O 1
ATOM 696 N N . LEU A 1 89 ? 0.064 -4.785 -2.649 1.00 89.06 89 LEU A N 1
ATOM 697 C CA . LEU A 1 89 ? 0.386 -4.857 -4.067 1.00 89.06 89 LEU A CA 1
ATOM 698 C C . LEU A 1 89 ? 1.148 -6.157 -4.328 1.00 89.06 89 LEU A C 1
ATOM 700 O O . LEU A 1 89 ? 2.201 -6.386 -3.742 1.00 89.06 89 LEU A O 1
ATOM 704 N N . THR A 1 90 ? 0.613 -7.013 -5.192 1.00 87.69 90 THR A N 1
ATOM 705 C CA . THR A 1 90 ? 1.269 -8.259 -5.612 1.00 87.69 90 THR A CA 1
ATOM 706 C C . THR 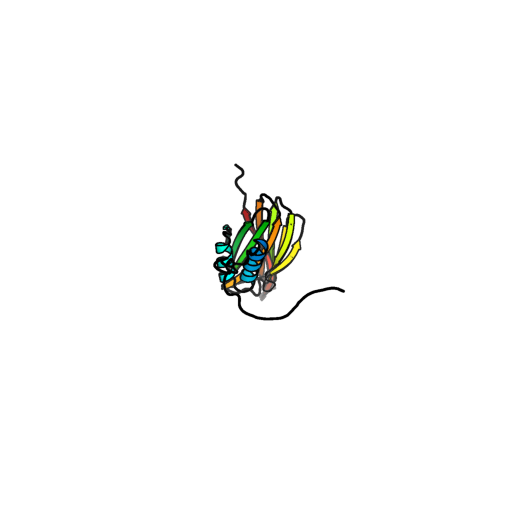A 1 90 ? 1.612 -8.182 -7.084 1.00 87.69 90 THR A C 1
ATOM 708 O O . THR A 1 90 ? 0.712 -7.990 -7.897 1.00 87.69 90 THR A O 1
ATOM 711 N N . CYS A 1 91 ? 2.880 -8.390 -7.421 1.00 87.75 91 CYS A N 1
ATOM 712 C CA . CYS A 1 91 ? 3.367 -8.388 -8.793 1.00 87.75 91 CYS A CA 1
ATOM 713 C C . CYS A 1 91 ? 3.126 -9.760 -9.429 1.00 87.75 91 CYS A C 1
ATOM 715 O O . CYS A 1 91 ? 3.692 -10.777 -9.028 1.00 87.75 91 CYS A O 1
ATOM 717 N N . THR A 1 92 ? 2.254 -9.811 -10.427 1.00 85.44 92 THR A N 1
ATOM 718 C CA . THR A 1 92 ? 1.941 -11.003 -11.224 1.00 85.44 92 THR A CA 1
ATOM 719 C C . THR A 1 92 ? 2.926 -11.220 -12.368 1.00 85.44 92 THR A C 1
ATOM 721 O O . THR A 1 92 ? 3.096 -12.355 -12.817 1.00 85.44 92 THR A O 1
ATOM 724 N N . ALA A 1 93 ? 3.608 -10.166 -12.815 1.00 83.25 93 ALA A N 1
ATOM 725 C CA . ALA A 1 93 ? 4.684 -10.218 -13.795 1.00 83.25 93 ALA A CA 1
ATOM 726 C C . ALA A 1 93 ? 5.738 -9.146 -13.483 1.00 83.25 93 ALA A C 1
ATOM 728 O O . ALA A 1 93 ? 5.446 -8.174 -12.794 1.00 83.25 93 ALA A O 1
ATOM 729 N N . ALA A 1 94 ? 6.957 -9.326 -13.996 1.00 79.19 94 ALA A N 1
ATOM 730 C CA . ALA A 1 94 ? 7.934 -8.244 -13.995 1.00 79.19 94 ALA A CA 1
ATOM 731 C C . ALA A 1 94 ? 7.468 -7.161 -14.971 1.00 79.19 94 ALA A C 1
ATOM 733 O O . ALA A 1 94 ? 7.036 -7.478 -16.085 1.00 79.19 94 ALA A O 1
ATOM 734 N N . GLU A 1 95 ? 7.558 -5.907 -14.552 1.00 77.62 95 GLU A N 1
ATOM 735 C CA . GLU A 1 95 ? 7.219 -4.784 -15.411 1.00 77.62 95 GLU A CA 1
ATOM 736 C C . GLU A 1 95 ? 8.229 -4.658 -16.553 1.00 77.62 95 GLU A C 1
ATOM 738 O O . GLU A 1 95 ? 9.435 -4.833 -16.370 1.00 77.62 95 GLU A O 1
ATOM 743 N N . GLU A 1 96 ? 7.745 -4.353 -17.756 1.00 75.44 96 GLU A N 1
ATOM 744 C CA . GLU A 1 96 ? 8.627 -4.121 -18.905 1.00 75.44 96 GLU A CA 1
ATOM 745 C C . GLU A 1 96 ? 9.381 -2.788 -18.763 1.00 75.44 96 GLU A C 1
ATOM 747 O O . GLU A 1 96 ? 10.510 -2.636 -19.239 1.00 75.44 96 GLU A O 1
ATOM 752 N N . HIS A 1 97 ? 8.753 -1.827 -18.081 1.00 78.00 97 HIS A N 1
ATOM 753 C CA . HIS A 1 97 ? 9.167 -0.432 -18.003 1.00 78.00 97 HIS A CA 1
ATOM 754 C C . HIS A 1 97 ? 8.952 0.161 -16.600 1.00 78.00 97 HIS A C 1
ATOM 756 O O . HIS A 1 97 ? 8.272 1.186 -16.488 1.00 78.00 97 HIS A O 1
ATOM 762 N N . PRO A 1 98 ? 9.520 -0.442 -15.539 1.00 81.31 98 PRO A N 1
ATOM 763 C CA . PRO A 1 98 ? 9.291 0.045 -14.188 1.00 81.31 98 PRO A CA 1
ATOM 764 C C . PRO A 1 98 ? 9.880 1.444 -14.009 1.00 81.31 98 PRO A C 1
ATOM 766 O O . PRO A 1 98 ? 10.941 1.778 -14.561 1.00 81.31 98 PRO A O 1
ATOM 769 N N . GLY A 1 99 ? 9.198 2.274 -13.234 1.00 79.81 99 GLY A N 1
ATOM 770 C CA . GLY A 1 99 ? 9.785 3.503 -12.714 1.00 79.81 99 GLY A CA 1
ATOM 771 C C . GLY A 1 99 ? 10.522 3.238 -11.414 1.00 79.81 99 GLY A C 1
ATOM 772 O O . GLY A 1 99 ? 10.498 2.155 -10.852 1.00 79.81 99 GLY A O 1
ATOM 773 N N . THR A 1 100 ? 11.213 4.256 -10.907 1.00 80.12 100 THR A N 1
ATOM 774 C CA . THR A 1 100 ? 11.975 4.101 -9.658 1.00 80.12 100 THR A CA 1
ATOM 775 C C . THR A 1 100 ? 11.071 4.029 -8.428 1.00 80.12 100 THR A C 1
ATOM 777 O O . THR A 1 100 ? 11.393 3.339 -7.468 1.00 80.12 100 THR A O 1
ATOM 780 N N . LEU A 1 101 ? 9.978 4.796 -8.414 1.00 87.88 101 LEU A N 1
ATOM 781 C CA . LEU A 1 101 ? 9.086 4.876 -7.264 1.00 87.88 101 LEU A CA 1
ATOM 782 C C . LEU A 1 101 ? 7.634 5.011 -7.702 1.00 87.88 101 LEU A C 1
ATOM 784 O O . LEU A 1 101 ? 7.270 5.969 -8.390 1.00 87.88 101 LEU A O 1
ATOM 788 N N . ASP A 1 102 ? 6.817 4.118 -7.167 1.00 89.69 102 ASP A N 1
ATOM 789 C CA . ASP A 1 102 ? 5.370 4.234 -7.156 1.00 89.69 102 ASP A CA 1
ATOM 790 C C . ASP A 1 102 ? 4.903 4.870 -5.849 1.00 89.69 102 ASP A C 1
ATOM 792 O O . ASP A 1 102 ? 5.569 4.794 -4.811 1.00 89.69 102 ASP A O 1
ATOM 796 N N . THR A 1 103 ? 3.743 5.524 -5.889 1.00 92.50 103 THR A N 1
ATOM 797 C CA . THR A 1 103 ? 3.119 6.098 -4.695 1.00 92.50 103 THR A CA 1
ATOM 798 C C . THR A 1 103 ? 1.756 5.477 -4.465 1.00 92.50 103 THR A C 1
ATOM 800 O O . THR A 1 103 ? 0.852 5.627 -5.282 1.00 92.50 103 THR A O 1
ATOM 803 N N . LEU A 1 104 ? 1.564 4.859 -3.303 1.00 94.19 104 LEU A N 1
ATOM 804 C CA . LEU A 1 104 ? 0.248 4.421 -2.853 1.00 94.19 104 LEU A CA 1
ATOM 805 C C . LEU A 1 104 ? -0.275 5.353 -1.766 1.00 94.19 104 LEU A C 1
ATOM 807 O O . LEU A 1 104 ? 0.428 5.665 -0.810 1.00 94.19 104 LEU A O 1
ATOM 811 N N . ARG A 1 105 ? -1.523 5.793 -1.884 1.00 94.88 105 ARG A N 1
ATOM 812 C CA . ARG A 1 105 ? -2.203 6.657 -0.919 1.00 94.88 105 ARG A CA 1
ATOM 813 C C . ARG A 1 105 ? -3.389 5.914 -0.329 1.00 94.88 105 ARG A C 1
ATOM 815 O O . ARG A 1 105 ? -4.258 5.468 -1.068 1.00 94.88 105 ARG A O 1
ATOM 822 N N . LEU A 1 106 ? -3.445 5.816 0.994 1.00 93.06 106 LEU A N 1
ATOM 823 C CA . LEU A 1 106 ? -4.659 5.430 1.707 1.00 93.06 106 LEU A CA 1
ATOM 824 C C . LEU A 1 106 ? -5.373 6.678 2.202 1.00 93.06 106 LEU A C 1
ATOM 826 O O . LEU A 1 106 ? -4.763 7.500 2.886 1.00 93.06 106 LEU A O 1
ATOM 830 N N . THR A 1 107 ? -6.657 6.793 1.881 1.00 91.62 107 THR A N 1
ATOM 831 C CA . THR A 1 107 ? -7.534 7.887 2.306 1.00 91.62 107 THR A CA 1
ATOM 832 C C . THR A 1 107 ? -8.672 7.352 3.158 1.00 91.62 107 THR A C 1
ATOM 834 O O . THR A 1 107 ? -9.114 6.217 2.982 1.00 91.62 107 THR A O 1
ATOM 837 N N . TRP A 1 108 ? -9.154 8.165 4.094 1.00 90.56 108 TRP A N 1
ATOM 838 C CA . TRP A 1 108 ? -10.317 7.821 4.907 1.00 90.56 108 TRP A CA 1
ATOM 839 C C . TRP A 1 108 ? -11.152 9.053 5.247 1.00 90.56 108 TRP A C 1
ATOM 841 O O . TRP A 1 108 ? -10.650 10.174 5.319 1.00 90.56 108 TRP A O 1
ATOM 851 N N . GLU A 1 109 ? -12.436 8.835 5.492 1.00 88.81 109 GLU A N 1
ATOM 852 C CA . GLU A 1 109 ? -13.367 9.822 6.016 1.00 88.81 109 GLU A CA 1
ATOM 853 C C . GLU A 1 109 ? -13.932 9.322 7.343 1.00 88.81 109 GLU A C 1
ATOM 855 O O . GLU A 1 109 ? -14.520 8.243 7.428 1.00 88.81 109 GLU A O 1
ATOM 860 N N . GLY A 1 110 ? -13.760 10.136 8.384 1.00 81.69 110 GLY A N 1
ATOM 861 C CA . GLY A 1 110 ? -14.110 9.760 9.749 1.00 81.69 110 GLY A CA 1
ATOM 862 C C . GLY A 1 110 ? -12.975 9.031 10.467 1.00 81.69 110 GLY A C 1
ATOM 863 O O . GLY A 1 110 ? -12.093 8.433 9.864 1.00 81.69 110 GLY A O 1
ATOM 864 N N . GLY A 1 111 ? -12.975 9.113 11.793 1.00 84.62 111 GLY A N 1
ATOM 865 C CA . GLY A 1 111 ? -11.935 8.498 12.611 1.00 84.62 111 GLY A CA 1
ATOM 866 C C . GLY A 1 111 ? -10.683 9.343 12.818 1.00 84.62 111 GLY A C 1
ATOM 867 O O . GLY A 1 111 ? -10.498 10.413 12.240 1.00 84.62 111 GLY A O 1
ATOM 868 N N . LYS A 1 112 ? -9.825 8.869 13.719 1.00 89.06 112 LYS A N 1
ATOM 869 C CA . LYS A 1 112 ? -8.561 9.512 14.080 1.00 89.06 112 LYS A CA 1
ATOM 870 C C . LYS A 1 112 ? -7.397 8.609 13.730 1.00 89.06 112 LYS A C 1
ATOM 872 O O . LYS A 1 112 ? -7.346 7.468 14.179 1.00 89.06 112 LYS A O 1
ATOM 877 N N . TYR A 1 113 ? -6.435 9.157 12.998 1.00 91.81 113 TYR A N 1
ATOM 878 C CA . TYR A 1 113 ? -5.151 8.507 12.782 1.00 91.81 113 TYR A CA 1
ATOM 879 C C . TYR A 1 113 ? -4.427 8.256 14.105 1.00 91.81 113 TYR A C 1
ATOM 881 O O . TYR A 1 113 ? -4.288 9.167 14.929 1.00 91.81 113 TYR A O 1
ATOM 889 N N . TYR A 1 114 ? -3.874 7.055 14.242 1.00 86.38 114 TYR A N 1
ATOM 890 C CA . TYR A 1 114 ? -2.952 6.702 15.316 1.00 86.38 114 TYR A CA 1
ATOM 891 C C . TYR A 1 114 ? -1.552 6.365 14.778 1.00 86.38 114 TYR A C 1
ATOM 893 O O . TYR A 1 114 ? -0.564 6.926 15.261 1.00 86.38 114 TYR A O 1
ATOM 901 N N . ARG A 1 115 ? -1.447 5.500 13.759 1.00 89.38 115 ARG A N 1
ATOM 902 C CA . ARG A 1 115 ? -0.164 4.981 13.255 1.00 89.38 115 ARG A CA 1
ATOM 903 C C . ARG A 1 115 ? -0.258 4.560 11.788 1.00 89.38 115 ARG A C 1
ATOM 905 O O . ARG A 1 115 ? -1.342 4.299 11.280 1.00 89.38 115 ARG A O 1
ATOM 912 N N . SER A 1 116 ? 0.883 4.492 11.115 1.00 91.88 116 SER A N 1
ATOM 913 C CA . SER A 1 116 ? 1.040 3.857 9.808 1.00 91.88 116 SER A CA 1
ATOM 914 C C . SER A 1 116 ? 2.425 3.243 9.699 1.00 91.88 116 SER A C 1
ATOM 916 O O . SER A 1 116 ? 3.350 3.682 10.389 1.00 91.88 116 SER A O 1
ATOM 918 N N . GLU A 1 117 ? 2.553 2.227 8.857 1.00 90.56 117 GLU A N 1
ATOM 919 C CA . GLU A 1 117 ? 3.826 1.571 8.567 1.00 90.56 117 GLU A CA 1
ATOM 920 C C . GLU A 1 117 ? 3.797 0.902 7.187 1.00 90.56 117 GLU A C 1
ATOM 922 O O . GLU A 1 117 ? 2.742 0.457 6.734 1.00 90.56 117 GLU A O 1
ATOM 927 N N . GLY A 1 118 ? 4.950 0.881 6.516 1.00 89.50 118 GLY A N 1
ATOM 928 C CA . GLY A 1 118 ? 5.202 0.031 5.348 1.00 89.50 118 GLY A CA 1
ATOM 929 C C . GLY A 1 118 ? 5.927 -1.249 5.769 1.00 89.50 118 GLY A C 1
ATOM 930 O O . GLY A 1 118 ? 6.218 -1.438 6.951 1.00 89.50 118 GLY A O 1
ATOM 931 N N . ASP A 1 119 ? 6.251 -2.109 4.811 1.00 85.94 119 ASP A N 1
ATOM 932 C CA . ASP A 1 119 ? 6.985 -3.359 5.067 1.00 85.94 119 ASP A CA 1
ATOM 933 C C . ASP A 1 119 ? 8.509 -3.177 5.236 1.00 85.94 119 ASP A C 1
ATOM 935 O O . ASP A 1 119 ? 9.214 -4.142 5.544 1.00 85.94 119 ASP A O 1
ATOM 939 N N . GLU A 1 120 ? 9.017 -1.952 5.051 1.00 82.56 120 GLU A N 1
ATOM 940 C CA . GLU A 1 120 ? 10.435 -1.552 5.134 1.00 82.56 120 GLU A CA 1
ATOM 941 C C . GLU A 1 120 ? 11.363 -2.246 4.122 1.00 82.56 120 GLU A C 1
ATOM 943 O O . GLU A 1 120 ? 12.562 -1.967 4.098 1.00 82.56 120 GLU A O 1
ATOM 948 N N . THR A 1 121 ? 10.827 -3.140 3.293 1.00 85.25 121 THR A N 1
ATOM 949 C CA . THR A 1 121 ? 11.577 -3.917 2.302 1.00 85.25 121 THR A CA 1
ATOM 950 C C . THR A 1 121 ? 11.405 -3.304 0.924 1.00 85.25 121 THR A C 1
ATOM 952 O O . THR A 1 121 ? 12.386 -3.028 0.241 1.00 85.25 121 THR A O 1
ATOM 955 N N . TRP A 1 122 ? 10.151 -3.071 0.556 1.00 88.31 122 TRP A N 1
ATOM 956 C CA . TRP A 1 122 ? 9.717 -2.542 -0.729 1.00 88.31 122 TRP A CA 1
ATOM 957 C C . TRP A 1 122 ? 8.883 -1.283 -0.561 1.00 88.31 122 TRP A C 1
ATOM 959 O O . TRP A 1 122 ? 8.784 -0.500 -1.501 1.00 88.31 122 TRP A O 1
ATOM 969 N N . SER A 1 123 ? 8.302 -1.068 0.625 1.00 91.12 123 SER A N 1
ATOM 970 C CA . SER A 1 123 ? 7.523 0.123 0.914 1.00 91.12 123 SER A CA 1
ATOM 971 C C . SER A 1 123 ? 7.931 0.844 2.190 1.00 91.12 123 SER A C 1
ATOM 973 O O . SER A 1 123 ? 8.281 0.259 3.218 1.00 91.12 123 SER A O 1
ATOM 975 N N . THR A 1 124 ? 7.843 2.170 2.134 1.00 93.12 124 THR A N 1
ATOM 976 C CA . THR A 1 124 ? 8.085 3.056 3.277 1.00 93.12 124 THR A CA 1
ATOM 977 C C . THR A 1 124 ? 7.032 4.151 3.338 1.00 93.12 124 THR A C 1
ATOM 979 O O . THR A 1 124 ? 6.499 4.582 2.317 1.00 93.12 124 THR A O 1
ATOM 982 N N . VAL A 1 125 ? 6.719 4.629 4.544 1.00 94.94 125 VAL A N 1
ATOM 983 C CA . VAL A 1 125 ? 5.803 5.765 4.710 1.00 94.94 125 VAL A CA 1
ATOM 984 C C . VAL A 1 125 ? 6.481 7.028 4.175 1.00 94.94 125 VAL A C 1
ATOM 986 O O . VAL A 1 125 ? 7.492 7.474 4.715 1.00 94.94 125 VAL A O 1
ATOM 989 N N . GLN A 1 126 ? 5.904 7.616 3.129 1.00 94.44 126 GLN A N 1
ATOM 990 C CA . GLN A 1 126 ? 6.378 8.856 2.513 1.00 94.44 126 GLN A CA 1
ATOM 991 C C . GLN A 1 126 ? 5.950 10.074 3.338 1.00 94.44 126 GLN A C 1
ATOM 993 O O . GLN A 1 126 ? 6.723 11.009 3.549 1.00 94.44 126 GLN A O 1
ATOM 998 N N . GLY A 1 127 ? 4.697 10.083 3.793 1.00 92.56 127 GLY A N 1
ATOM 999 C CA . GLY A 1 127 ? 4.125 11.231 4.476 1.00 92.56 127 GLY A CA 1
ATOM 1000 C C . GLY A 1 127 ? 2.666 11.036 4.855 1.00 92.56 127 GLY A C 1
ATOM 1001 O O . GLY A 1 127 ? 2.024 10.051 4.495 1.00 92.56 127 GLY A O 1
ATOM 1002 N N . ARG A 1 128 ? 2.143 12.001 5.610 1.00 93.69 128 ARG A N 1
ATOM 1003 C CA . ARG A 1 128 ? 0.789 11.971 6.162 1.00 93.69 128 ARG A CA 1
ATOM 1004 C C . ARG A 1 128 ? 0.155 13.360 6.117 1.00 93.69 128 ARG A C 1
ATOM 1006 O O . ARG A 1 128 ? 0.820 14.355 6.406 1.00 93.69 128 ARG A O 1
ATOM 1013 N N . THR A 1 129 ? -1.150 13.400 5.862 1.00 90.38 129 THR A N 1
ATOM 1014 C CA . THR A 1 129 ? -2.032 14.552 6.108 1.00 90.38 129 THR A CA 1
ATOM 1015 C C . THR A 1 129 ? -3.082 14.199 7.175 1.00 90.38 129 THR A C 1
ATOM 1017 O O . THR A 1 129 ? -2.913 13.242 7.931 1.00 90.38 129 THR A O 1
ATOM 1020 N N . GLU A 1 130 ? -4.145 14.991 7.317 1.00 86.06 130 GLU A N 1
ATOM 1021 C CA . GLU A 1 130 ? -5.212 14.712 8.288 1.00 86.06 130 GLU A CA 1
ATOM 1022 C C . GLU A 1 130 ? -5.922 13.378 8.011 1.00 86.06 130 GLU A C 1
ATOM 1024 O O . GLU A 1 130 ? -6.138 12.608 8.943 1.00 86.06 130 GLU A O 1
ATOM 1029 N N . ASN A 1 131 ? -6.194 13.093 6.734 1.00 91.44 131 ASN A N 1
ATOM 1030 C CA . ASN A 1 131 ? -7.047 11.991 6.277 1.00 91.44 131 ASN A CA 1
ATOM 1031 C C . ASN A 1 131 ? -6.373 11.131 5.196 1.00 91.44 131 ASN A C 1
ATOM 1033 O O . ASN A 1 131 ? -7.034 10.499 4.371 1.00 91.44 131 ASN A O 1
ATOM 1037 N N . THR A 1 132 ? -5.044 11.189 5.113 1.00 93.56 132 THR A N 1
ATOM 1038 C CA . THR A 1 132 ? -4.283 10.466 4.093 1.00 93.56 132 THR A CA 1
ATOM 1039 C C . THR A 1 132 ? -2.926 10.040 4.623 1.00 93.56 132 THR A C 1
ATOM 1041 O O . THR A 1 132 ? -2.255 10.805 5.322 1.00 93.56 132 THR A O 1
ATOM 1044 N N . VAL A 1 133 ? -2.494 8.843 4.237 1.00 96.56 133 VAL A N 1
ATOM 1045 C CA . VAL A 1 133 ? -1.099 8.400 4.338 1.00 96.56 133 VAL A CA 1
ATOM 1046 C C . VAL A 1 133 ? -0.622 7.983 2.957 1.00 96.56 133 VAL A C 1
ATOM 1048 O O . VAL A 1 133 ? -1.311 7.232 2.270 1.00 96.56 133 VAL A O 1
ATOM 1051 N N . SER A 1 134 ? 0.559 8.461 2.580 1.00 96.62 134 SER A N 1
ATOM 1052 C CA . SER A 1 134 ? 1.244 8.081 1.349 1.00 96.62 134 SER A CA 1
ATOM 1053 C C . SER A 1 134 ? 2.404 7.137 1.654 1.00 96.62 134 SER A C 1
ATOM 1055 O O . SER A 1 134 ? 3.136 7.328 2.630 1.00 96.62 134 SER A O 1
ATOM 1057 N N . PHE A 1 135 ? 2.605 6.166 0.776 1.00 95.69 135 PHE A N 1
ATOM 1058 C CA . PHE A 1 135 ? 3.654 5.160 0.816 1.00 95.69 135 PHE A CA 1
ATOM 1059 C C . PHE A 1 135 ? 4.452 5.231 -0.483 1.00 95.69 135 PHE A C 1
ATOM 1061 O O . PHE A 1 135 ? 3.859 5.295 -1.557 1.00 95.69 135 PHE A O 1
ATOM 1068 N N . ASN A 1 136 ? 5.776 5.214 -0.377 1.00 95.12 136 ASN A N 1
ATOM 1069 C CA . ASN A 1 136 ? 6.663 4.980 -1.512 1.00 95.12 136 ASN A CA 1
ATOM 1070 C C . ASN A 1 136 ? 6.802 3.471 -1.716 1.00 95.12 136 ASN A C 1
ATOM 1072 O O . ASN A 1 136 ? 6.949 2.761 -0.720 1.00 95.12 136 ASN A O 1
ATOM 1076 N N . ILE A 1 137 ? 6.805 3.016 -2.966 1.00 92.69 137 ILE A N 1
ATOM 1077 C CA . ILE A 1 137 ? 7.031 1.623 -3.367 1.00 92.69 137 ILE A CA 1
ATOM 1078 C C . ILE A 1 137 ? 8.215 1.581 -4.343 1.00 92.69 137 ILE A C 1
ATOM 1080 O O . ILE A 1 137 ? 8.210 2.312 -5.330 1.00 92.69 137 ILE A O 1
ATOM 1084 N N . GLU A 1 138 ? 9.224 0.755 -4.065 1.00 90.19 138 GLU A N 1
ATOM 1085 C CA . GLU A 1 138 ? 10.412 0.558 -4.918 1.00 90.19 138 GLU A CA 1
ATOM 1086 C C . GLU A 1 138 ? 10.091 -0.333 -6.132 1.00 90.19 138 GLU A C 1
ATOM 1088 O O . GLU A 1 138 ? 10.423 -1.518 -6.160 1.00 90.19 138 GLU A O 1
ATOM 1093 N N . ASP A 1 139 ? 9.404 0.247 -7.117 1.00 83.69 139 ASP A N 1
ATOM 1094 C CA . ASP A 1 139 ? 8.855 -0.449 -8.289 1.00 83.69 139 ASP A CA 1
ATOM 1095 C C . ASP A 1 139 ? 9.931 -1.118 -9.172 1.00 83.69 139 ASP A C 1
ATOM 1097 O O . ASP A 1 139 ? 9.815 -2.293 -9.519 1.00 83.69 139 ASP A O 1
ATOM 1101 N N . ASP A 1 140 ? 11.063 -0.448 -9.417 1.00 84.19 140 ASP A N 1
ATOM 1102 C CA . ASP A 1 140 ? 12.181 -0.959 -10.235 1.00 84.19 140 ASP A CA 1
ATOM 1103 C C . ASP A 1 140 ? 12.887 -2.199 -9.680 1.00 84.19 140 ASP A C 1
ATOM 1105 O O . ASP A 1 140 ? 13.737 -2.798 -10.353 1.00 84.19 140 ASP A O 1
ATOM 1109 N N . ARG A 1 141 ? 12.543 -2.607 -8.460 1.00 83.62 141 ARG A N 1
ATOM 1110 C CA . ARG A 1 141 ? 13.127 -3.770 -7.796 1.00 83.62 141 ARG A CA 1
ATOM 1111 C C . ARG A 1 141 ? 12.131 -4.893 -7.548 1.00 83.62 141 ARG A C 1
ATOM 1113 O O . ARG A 1 141 ? 12.571 -5.960 -7.116 1.00 83.62 141 ARG A O 1
ATOM 1120 N N . LEU A 1 142 ? 10.847 -4.685 -7.836 1.00 85.56 142 LEU A N 1
ATOM 1121 C CA . LEU A 1 142 ? 9.820 -5.711 -7.707 1.00 85.56 142 LEU A CA 1
ATOM 1122 C C . LEU A 1 142 ? 9.844 -6.663 -8.911 1.00 85.56 142 LEU A C 1
ATOM 1124 O O . LEU A 1 142 ? 9.867 -6.258 -10.073 1.00 85.56 142 LEU A O 1
ATOM 1128 N N . ALA A 1 143 ? 9.830 -7.962 -8.632 1.00 86.62 143 ALA A N 1
ATOM 1129 C CA . ALA A 1 143 ? 9.771 -9.025 -9.623 1.00 86.62 143 ALA A CA 1
ATOM 1130 C C . ALA A 1 143 ? 8.452 -9.808 -9.545 1.00 86.62 143 ALA A C 1
ATOM 1132 O O . ALA A 1 143 ? 7.665 -9.701 -8.606 1.00 86.62 143 ALA A O 1
ATOM 1133 N N . ALA A 1 144 ? 8.212 -10.657 -10.547 1.00 86.69 144 ALA A N 1
ATOM 1134 C CA . ALA A 1 144 ? 7.058 -11.547 -10.547 1.00 86.69 144 ALA A CA 1
ATOM 1135 C C . ALA A 1 144 ? 7.047 -12.443 -9.293 1.00 86.69 144 ALA A C 1
ATOM 1137 O O . ALA A 1 144 ? 8.000 -13.180 -9.034 1.00 86.69 144 ALA A O 1
ATOM 1138 N N . GLY A 1 145 ? 5.937 -12.418 -8.558 1.00 84.38 145 GLY A N 1
ATOM 1139 C CA . GLY A 1 145 ? 5.757 -13.123 -7.292 1.00 84.38 145 GLY A CA 1
ATOM 1140 C C . GLY A 1 145 ? 6.087 -12.285 -6.058 1.00 84.38 145 GLY A C 1
ATOM 1141 O O . GLY A 1 145 ? 5.683 -12.678 -4.961 1.00 84.38 145 GLY A O 1
ATOM 1142 N N . ASP A 1 146 ? 6.746 -11.135 -6.216 1.00 87.31 146 ASP A N 1
ATOM 1143 C CA . ASP A 1 146 ? 6.966 -10.224 -5.101 1.00 87.31 146 ASP A CA 1
ATOM 1144 C C . ASP A 1 146 ? 5.651 -9.587 -4.658 1.00 87.31 146 ASP A C 1
ATOM 1146 O O . ASP A 1 146 ? 4.670 -9.453 -5.399 1.00 87.31 146 ASP A O 1
ATOM 1150 N N . THR A 1 147 ? 5.600 -9.250 -3.379 1.00 86.75 147 THR A N 1
ATOM 1151 C CA . THR A 1 147 ? 4.460 -8.580 -2.771 1.00 86.75 147 THR A CA 1
ATOM 1152 C C . THR A 1 147 ? 4.979 -7.555 -1.787 1.00 86.75 147 THR A C 1
ATOM 1154 O O . THR A 1 147 ? 5.912 -7.822 -1.031 1.00 86.75 147 THR A O 1
ATOM 1157 N N . THR A 1 148 ? 4.340 -6.395 -1.793 1.00 88.44 148 THR A N 1
ATOM 1158 C CA . THR A 1 148 ? 4.578 -5.322 -0.838 1.00 88.44 148 THR A CA 1
ATOM 1159 C C . THR A 1 148 ? 3.267 -4.906 -0.193 1.00 88.44 148 THR A C 1
ATOM 1161 O O . THR A 1 148 ? 2.185 -5.037 -0.778 1.00 88.44 148 THR A O 1
ATOM 1164 N N . CYS A 1 149 ? 3.345 -4.454 1.049 1.00 88.69 149 CYS A N 1
ATOM 1165 C CA . CYS A 1 149 ? 2.179 -4.047 1.810 1.00 88.69 149 CYS A CA 1
ATOM 1166 C C . CYS A 1 149 ? 2.490 -2.886 2.740 1.00 88.69 149 CYS A C 1
ATOM 1168 O O . CYS A 1 149 ? 3.638 -2.619 3.093 1.00 88.69 149 CYS A O 1
ATOM 1170 N N . GLY A 1 150 ? 1.429 -2.253 3.211 1.00 89.75 150 GLY A N 1
ATOM 1171 C CA . GLY A 1 150 ? 1.496 -1.267 4.269 1.00 89.75 150 GLY A CA 1
ATOM 1172 C C . GLY A 1 150 ? 0.138 -1.107 4.919 1.00 89.75 150 GLY A C 1
ATOM 1173 O O . GLY A 1 150 ? -0.875 -1.628 4.441 1.00 89.75 150 GLY A O 1
ATOM 1174 N N . ALA A 1 151 ? 0.116 -0.393 6.035 1.00 88.94 151 ALA A N 1
ATOM 1175 C CA . ALA A 1 151 ? -1.107 -0.229 6.787 1.00 88.94 151 ALA A CA 1
ATOM 1176 C C . ALA A 1 151 ? -1.245 1.125 7.465 1.00 88.94 151 ALA A C 1
ATOM 1178 O O . ALA A 1 151 ? -0.272 1.834 7.746 1.00 88.94 151 ALA A O 1
ATOM 1179 N N . VAL A 1 152 ? -2.499 1.452 7.754 1.00 90.88 152 VAL A N 1
ATOM 1180 C CA . VAL A 1 152 ? -2.921 2.622 8.511 1.00 90.88 152 VAL A CA 1
ATOM 1181 C C . VAL A 1 152 ? -3.861 2.172 9.617 1.00 90.88 152 VAL A C 1
ATOM 1183 O O . VAL A 1 152 ? -4.819 1.434 9.393 1.00 90.88 152 VAL A O 1
ATOM 1186 N N . TYR A 1 153 ? -3.587 2.665 10.816 1.00 88.75 153 TYR A N 1
ATOM 1187 C CA . TYR A 1 153 ? -4.342 2.385 12.020 1.00 88.75 153 TYR A CA 1
ATOM 1188 C C . TYR A 1 153 ? -5.175 3.605 12.398 1.00 88.75 153 TYR A C 1
ATOM 1190 O O . TYR A 1 153 ? -4.640 4.706 12.606 1.00 88.75 153 TYR A O 1
ATOM 1198 N N . LEU A 1 154 ? -6.478 3.390 12.525 1.00 88.81 154 LEU A N 1
ATOM 1199 C CA . LEU A 1 154 ? -7.480 4.415 12.773 1.00 88.81 154 LEU A CA 1
ATOM 1200 C C . LEU A 1 154 ? -8.310 4.057 14.009 1.00 88.81 154 LEU A C 1
ATOM 1202 O O . LEU A 1 154 ? -8.510 2.886 14.323 1.00 88.81 154 LEU A O 1
ATOM 1206 N N . GLN A 1 155 ? -8.827 5.075 14.692 1.00 88.12 155 GLN A N 1
ATOM 1207 C CA . GLN A 1 155 ? -9.851 4.915 15.722 1.00 88.12 155 GLN A CA 1
ATOM 1208 C C . GLN A 1 155 ? -11.143 5.609 15.287 1.00 88.12 155 GLN A C 1
ATOM 1210 O O . GLN A 1 155 ? -11.163 6.835 15.150 1.00 88.12 155 GLN A O 1
ATOM 1215 N N . ALA A 1 156 ? -12.211 4.848 15.070 1.00 82.06 156 ALA A N 1
ATOM 1216 C CA . ALA A 1 156 ? -13.497 5.324 14.578 1.00 82.06 156 ALA A CA 1
ATOM 1217 C C . ALA A 1 156 ? -14.632 4.340 14.909 1.00 82.06 156 ALA A C 1
ATOM 1219 O O . ALA A 1 156 ? -14.372 3.151 15.045 1.00 82.06 156 ALA A O 1
ATOM 1220 N N . PRO A 1 157 ? -15.894 4.797 14.955 1.00 66.31 157 PRO A N 1
ATOM 1221 C CA . PRO A 1 157 ? -17.050 3.900 14.968 1.00 66.31 157 PRO A CA 1
ATOM 1222 C C . PRO A 1 157 ? -17.404 3.357 13.568 1.00 66.31 157 PRO A C 1
ATOM 1224 O O . PRO A 1 157 ? -17.909 2.246 13.459 1.00 66.31 157 PRO A O 1
ATOM 1227 N N . ALA A 1 158 ? -17.142 4.134 12.513 1.00 66.50 158 ALA A N 1
ATOM 1228 C CA . ALA A 1 158 ? -17.369 3.802 11.105 1.00 66.50 158 ALA A CA 1
ATOM 1229 C C . ALA A 1 158 ? -16.470 4.689 10.232 1.00 66.50 158 ALA A C 1
ATOM 1231 O O . ALA A 1 158 ? -16.212 5.841 10.610 1.00 66.50 158 ALA A O 1
ATOM 1232 N N . ILE A 1 159 ? -16.000 4.168 9.096 1.00 80.75 159 ILE A N 1
ATOM 1233 C CA . ILE A 1 159 ? -15.139 4.894 8.154 1.00 80.75 159 ILE A CA 1
ATOM 1234 C C . ILE A 1 159 ? -15.469 4.533 6.707 1.00 80.75 159 ILE A C 1
ATOM 1236 O O . ILE A 1 159 ? -15.559 3.362 6.354 1.00 80.75 159 ILE A O 1
ATOM 1240 N N . ALA A 1 160 ? -15.576 5.545 5.850 1.00 84.88 160 ALA A N 1
ATOM 1241 C CA . ALA A 1 160 ? -15.397 5.348 4.414 1.00 84.88 160 ALA A CA 1
ATOM 1242 C C . ALA A 1 160 ? -13.908 5.490 4.106 1.00 84.88 160 ALA A C 1
ATOM 1244 O O . ALA A 1 160 ? -13.218 6.290 4.738 1.00 84.88 160 ALA A O 1
ATOM 1245 N N . TYR A 1 161 ? -13.385 4.715 3.166 1.00 87.31 161 TYR A N 1
ATOM 1246 C CA . TYR A 1 161 ? -11.953 4.738 2.887 1.00 87.31 161 TYR A CA 1
ATOM 1247 C C . TYR A 1 161 ? -11.644 4.256 1.478 1.00 87.31 161 TYR A C 1
ATOM 1249 O O . TYR A 1 161 ? -12.462 3.628 0.806 1.00 87.31 161 TYR A O 1
ATOM 1257 N N . GLY A 1 162 ? -10.441 4.567 1.019 1.00 85.88 162 GLY A N 1
ATOM 1258 C CA . GLY A 1 162 ? -9.990 4.215 -0.311 1.00 85.88 162 GLY A CA 1
ATOM 1259 C C . GLY A 1 162 ? -8.483 4.060 -0.394 1.00 85.88 162 GLY A C 1
ATOM 1260 O O . GLY A 1 162 ? -7.735 4.430 0.512 1.00 85.88 162 GLY A O 1
ATOM 1261 N N . ALA A 1 163 ? -8.057 3.488 -1.510 1.00 88.19 163 ALA A N 1
ATOM 1262 C CA . ALA A 1 163 ? -6.666 3.366 -1.890 1.00 88.19 163 ALA A CA 1
ATOM 1263 C C . ALA A 1 163 ? -6.482 3.917 -3.301 1.00 88.19 163 ALA A C 1
ATOM 1265 O O . ALA A 1 163 ? -7.274 3.627 -4.195 1.00 88.19 163 ALA A O 1
ATOM 1266 N N . GLU A 1 164 ? -5.424 4.681 -3.506 1.00 89.56 164 GLU A N 1
ATOM 1267 C CA . GLU A 1 164 ? -5.007 5.172 -4.809 1.00 89.56 164 GLU A CA 1
ATOM 1268 C C . GLU A 1 164 ? -3.564 4.748 -5.054 1.00 89.56 164 GLU A C 1
ATOM 1270 O O . GLU A 1 164 ? -2.695 5.058 -4.247 1.00 89.56 164 GLU A O 1
ATOM 1275 N N . LEU A 1 165 ? -3.304 4.047 -6.152 1.00 88.56 165 LEU A N 1
ATOM 1276 C CA . LEU A 1 165 ? -1.953 3.765 -6.623 1.00 88.56 165 LEU A CA 1
ATOM 1277 C C . LEU A 1 165 ? -1.644 4.678 -7.806 1.00 88.56 165 LEU A C 1
ATOM 1279 O O . LEU A 1 165 ? -2.326 4.626 -8.829 1.00 88.56 165 LEU A O 1
ATOM 1283 N N . GLU A 1 166 ? -0.627 5.510 -7.649 1.00 88.75 166 GLU A N 1
ATOM 1284 C CA . GLU A 1 166 ? -0.010 6.309 -8.697 1.00 88.75 166 GLU A CA 1
ATOM 1285 C C . GLU A 1 166 ? 1.263 5.591 -9.136 1.00 88.75 166 GLU A C 1
ATOM 1287 O O . GLU A 1 166 ? 2.236 5.526 -8.382 1.00 88.75 166 GLU A O 1
ATOM 1292 N N . HIS A 1 167 ? 1.219 5.025 -10.337 1.00 83.12 167 HIS A N 1
ATOM 1293 C CA . HIS A 1 167 ? 2.333 4.287 -10.906 1.00 83.12 167 HIS A CA 1
ATOM 1294 C C . HIS A 1 167 ? 3.132 5.161 -11.862 1.00 83.12 167 HIS A C 1
ATOM 1296 O O . HIS A 1 167 ? 2.541 5.900 -12.660 1.00 83.12 167 HIS A O 1
ATOM 1302 N N . THR A 1 168 ? 4.456 5.043 -11.813 1.00 82.06 168 THR A N 1
ATOM 1303 C CA . THR A 1 168 ? 5.380 5.743 -12.705 1.00 82.06 168 THR A CA 1
ATOM 1304 C C . THR A 1 168 ? 6.086 4.735 -13.602 1.00 82.06 168 THR A C 1
ATOM 1306 O O . THR A 1 168 ? 6.862 3.946 -13.102 1.00 82.06 168 THR A O 1
ATOM 1309 N N . ALA A 1 169 ? 5.914 4.816 -14.923 1.00 76.44 169 ALA A N 1
ATOM 1310 C CA . ALA A 1 169 ? 6.602 3.950 -15.886 1.00 76.44 169 ALA A CA 1
ATOM 1311 C C . ALA A 1 169 ? 7.709 4.700 -16.642 1.00 76.44 169 ALA A C 1
ATOM 1313 O O . ALA A 1 169 ? 7.535 5.868 -17.014 1.00 76.44 169 ALA A O 1
ATOM 1314 N N . ALA A 1 170 ? 8.816 4.021 -16.948 1.00 77.56 170 ALA A N 1
ATOM 1315 C CA . ALA A 1 170 ? 9.868 4.526 -17.831 1.00 77.56 170 ALA A CA 1
ATOM 1316 C C . ALA A 1 170 ? 9.523 4.265 -19.313 1.00 77.56 170 ALA A C 1
ATOM 1318 O O . ALA A 1 170 ? 9.786 3.201 -19.861 1.00 77.56 170 ALA A O 1
ATOM 1319 N N . ALA A 1 171 ? 8.944 5.244 -20.001 1.00 70.88 171 ALA A N 1
ATOM 1320 C CA . ALA A 1 171 ? 8.674 5.179 -21.434 1.00 70.88 171 ALA A CA 1
ATOM 1321 C C . ALA A 1 171 ? 9.920 5.508 -22.273 1.00 70.88 171 ALA A C 1
ATOM 1323 O O . ALA A 1 171 ? 10.711 6.377 -21.920 1.00 70.88 171 ALA A O 1
ATOM 1324 N N . GLN A 1 172 ? 10.057 4.883 -23.444 1.00 69.62 172 GLN A N 1
ATOM 1325 C CA . GLN A 1 172 ? 11.064 5.279 -24.432 1.00 69.62 172 GLN A CA 1
ATOM 1326 C C . GLN A 1 172 ? 10.447 6.188 -25.495 1.00 69.62 172 GLN A C 1
ATOM 1328 O O . GLN A 1 172 ? 9.599 5.768 -26.282 1.00 69.62 172 GLN A O 1
ATOM 1333 N N . GLU A 1 173 ? 10.918 7.429 -25.579 1.00 72.19 173 GLU A N 1
ATOM 1334 C CA . GLU A 1 173 ? 10.619 8.316 -26.699 1.00 72.19 173 GLU A CA 1
ATOM 1335 C C . GLU A 1 173 ? 11.742 8.232 -27.730 1.00 72.19 173 GLU A C 1
ATOM 1337 O O . GLU A 1 173 ? 12.895 8.561 -27.450 1.00 72.19 173 GLU A O 1
ATOM 1342 N N . THR A 1 174 ? 11.413 7.806 -28.951 1.00 75.75 174 THR A N 1
ATOM 1343 C CA . THR A 1 174 ? 12.356 7.827 -30.075 1.00 75.75 174 THR A CA 1
ATOM 1344 C C . THR A 1 174 ? 12.011 8.977 -31.007 1.00 75.75 174 THR A C 1
ATOM 1346 O O . THR A 1 174 ? 10.964 8.978 -31.652 1.00 75.75 174 THR A O 1
ATOM 1349 N N . THR A 1 175 ? 12.911 9.953 -31.104 1.00 81.25 175 THR A N 1
ATOM 1350 C CA . THR A 1 175 ? 12.823 11.026 -32.097 1.00 81.25 175 THR A CA 1
ATOM 1351 C C . THR A 1 175 ? 13.704 10.677 -33.287 1.00 81.25 175 THR A C 1
ATOM 1353 O O . THR A 1 175 ? 14.889 10.379 -33.131 1.00 81.25 175 THR A O 1
ATOM 1356 N N . LEU A 1 176 ? 13.122 10.723 -34.484 1.00 79.81 176 LEU A N 1
ATOM 1357 C CA . LEU A 1 176 ? 13.846 10.564 -35.739 1.00 79.81 176 LEU A CA 1
ATOM 1358 C C . LEU A 1 176 ? 14.125 11.947 -36.322 1.00 79.81 176 LEU A C 1
ATOM 1360 O O . LEU A 1 176 ? 13.194 12.686 -36.641 1.00 79.81 176 LEU A O 1
ATOM 1364 N N . THR A 1 177 ? 15.401 12.275 -36.493 1.00 77.56 177 THR A N 1
ATOM 1365 C CA . THR A 1 177 ? 15.826 13.516 -37.145 1.00 77.56 177 THR A CA 1
ATOM 1366 C C . THR A 1 177 ? 16.505 13.162 -38.459 1.00 77.56 177 THR A C 1
ATOM 1368 O O . THR A 1 177 ? 17.447 12.370 -38.479 1.00 77.56 177 THR A O 1
ATOM 1371 N N . ALA A 1 178 ? 16.026 13.737 -39.561 1.00 71.94 178 ALA A N 1
ATOM 1372 C CA . ALA A 1 178 ? 16.648 13.593 -40.871 1.00 71.94 178 ALA A CA 1
ATOM 1373 C C . ALA A 1 178 ? 17.417 14.872 -41.225 1.00 71.94 178 ALA A C 1
ATOM 1375 O O . ALA A 1 178 ? 16.843 15.963 -41.207 1.00 71.94 178 ALA A O 1
ATOM 1376 N N . GLU A 1 179 ? 18.698 14.735 -41.559 1.00 75.94 179 GLU A N 1
ATOM 1377 C CA . GLU A 1 179 ? 19.551 15.823 -42.040 1.00 75.94 179 GLU A CA 1
ATOM 1378 C C . GLU A 1 179 ? 20.285 15.360 -43.310 1.00 75.94 179 GLU A C 1
ATOM 1380 O O . GLU A 1 179 ? 21.147 14.479 -43.278 1.00 75.94 179 GLU A O 1
ATOM 1385 N N . GLY A 1 180 ? 19.891 15.916 -44.462 1.00 82.44 180 GLY A N 1
ATOM 1386 C CA . GLY A 1 180 ? 20.334 15.427 -45.773 1.00 82.44 180 GLY A CA 1
ATOM 1387 C C . GLY A 1 180 ? 19.883 13.983 -46.028 1.00 82.44 180 GLY A C 1
ATOM 1388 O O . GLY A 1 180 ? 18.711 13.664 -45.842 1.00 82.44 180 GLY A O 1
ATOM 1389 N N . ASP A 1 181 ? 20.822 13.114 -46.416 1.00 83.62 181 ASP A N 1
ATOM 1390 C CA . ASP A 1 181 ? 20.581 11.678 -46.647 1.00 83.62 181 ASP A CA 1
ATOM 1391 C C . ASP A 1 181 ? 20.781 10.816 -45.382 1.00 83.62 181 ASP A C 1
ATOM 1393 O O . ASP A 1 181 ? 20.737 9.587 -45.445 1.00 83.62 181 ASP A O 1
ATOM 1397 N N . THR A 1 182 ? 21.031 11.436 -44.222 1.00 54.28 182 THR A N 1
ATOM 1398 C CA . THR A 1 182 ? 21.259 10.722 -42.956 1.00 54.28 182 THR A CA 1
ATOM 1399 C C . THR A 1 182 ? 20.037 10.835 -42.053 1.00 54.28 182 THR A C 1
ATOM 1401 O O . THR A 1 182 ? 19.535 11.930 -41.801 1.00 54.28 182 THR A O 1
ATOM 1404 N N . VAL A 1 183 ? 19.579 9.696 -41.529 1.00 77.00 183 VAL A N 1
ATOM 1405 C CA . VAL A 1 183 ? 18.546 9.625 -40.488 1.00 77.00 183 VAL A CA 1
ATOM 1406 C C . VAL A 1 183 ? 19.209 9.208 -39.183 1.00 77.00 183 VAL A C 1
ATOM 1408 O O . VAL A 1 183 ? 19.814 8.139 -39.110 1.00 77.00 183 VAL A O 1
ATOM 1411 N N . THR A 1 184 ? 19.070 10.036 -38.152 1.00 76.06 184 THR A N 1
ATOM 1412 C CA . THR A 1 184 ? 19.538 9.745 -36.795 1.00 76.06 184 THR A CA 1
ATOM 1413 C C . THR A 1 184 ? 18.332 9.467 -35.912 1.00 76.06 184 THR A C 1
ATOM 1415 O O . THR A 1 184 ? 17.414 10.284 -35.829 1.00 76.06 184 THR A O 1
ATOM 1418 N N . ALA A 1 185 ? 18.340 8.315 -35.247 1.00 68.69 185 ALA A N 1
ATOM 1419 C CA . ALA A 1 185 ? 17.394 8.005 -34.188 1.00 68.69 185 ALA A CA 1
ATOM 1420 C C . ALA A 1 185 ? 18.018 8.364 -32.838 1.00 68.69 185 ALA A C 1
ATOM 1422 O O . ALA A 1 185 ? 19.100 7.877 -32.507 1.00 68.69 185 ALA A O 1
ATOM 1423 N N . THR A 1 186 ? 17.329 9.198 -32.065 1.00 78.12 186 THR A N 1
ATOM 1424 C CA . THR A 1 186 ? 17.680 9.493 -30.675 1.00 78.12 186 THR A CA 1
ATOM 1425 C C . THR A 1 186 ? 16.577 8.940 -29.790 1.00 78.12 186 THR A C 1
ATOM 1427 O O . THR A 1 186 ? 15.439 9.403 -29.868 1.00 78.12 186 THR A O 1
ATOM 1430 N N . THR A 1 187 ? 16.914 7.965 -28.952 1.00 75.44 187 THR A N 1
ATOM 1431 C CA . THR A 1 187 ? 16.011 7.425 -27.930 1.00 75.44 187 THR A CA 1
ATOM 1432 C C . THR A 1 187 ? 16.308 8.092 -26.590 1.00 75.44 187 THR A C 1
ATOM 1434 O O . THR A 1 187 ? 17.475 8.285 -26.240 1.00 75.44 187 THR A O 1
ATOM 1437 N N . ARG A 1 188 ? 15.263 8.476 -25.854 1.00 72.38 188 ARG A N 1
ATOM 1438 C CA . ARG A 1 188 ? 15.351 9.052 -24.509 1.00 72.38 188 ARG A CA 1
ATOM 1439 C C . ARG A 1 188 ? 14.315 8.415 -23.592 1.00 72.38 188 ARG A C 1
ATOM 1441 O O . ARG A 1 188 ? 13.196 8.165 -24.027 1.00 72.38 188 ARG A O 1
ATOM 1448 N N . ASP A 1 189 ? 14.678 8.245 -22.328 1.00 70.12 189 ASP A N 1
ATOM 1449 C CA . ASP A 1 189 ? 13.742 7.840 -21.284 1.00 70.12 189 ASP A CA 1
ATOM 1450 C C . ASP A 1 189 ? 12.836 9.024 -20.890 1.00 70.12 189 ASP A C 1
ATOM 1452 O O . ASP A 1 189 ? 13.309 10.138 -20.631 1.00 70.12 189 ASP A O 1
ATOM 1456 N N . ALA A 1 190 ? 11.530 8.784 -20.866 1.00 67.25 190 ALA A N 1
ATOM 1457 C CA . ALA A 1 190 ? 10.466 9.680 -20.430 1.00 67.25 190 ALA A CA 1
ATOM 1458 C C . ALA A 1 190 ? 9.646 8.985 -19.331 1.00 67.25 190 ALA A C 1
ATOM 1460 O O . ALA A 1 190 ? 9.601 7.764 -19.280 1.00 67.25 190 ALA A O 1
ATOM 1461 N N . GLN A 1 191 ? 8.990 9.733 -18.443 1.00 72.88 191 GLN A N 1
ATOM 1462 C CA . GLN A 1 191 ? 8.132 9.145 -17.406 1.00 72.88 191 GLN A CA 1
ATOM 1463 C C . GLN A 1 191 ? 6.656 9.296 -17.775 1.00 72.88 191 GLN A C 1
ATOM 1465 O O . GLN A 1 191 ? 6.224 10.379 -18.175 1.00 72.88 191 GLN A O 1
ATOM 1470 N N . GLN A 1 192 ? 5.886 8.218 -17.630 1.00 72.88 192 GLN A N 1
ATOM 1471 C CA . GLN A 1 192 ? 4.425 8.236 -17.714 1.00 72.88 192 GLN A CA 1
ATOM 1472 C C . GLN A 1 192 ? 3.825 7.910 -16.352 1.00 72.88 192 GLN A C 1
ATOM 1474 O O . GLN A 1 192 ? 4.347 7.061 -15.641 1.00 72.88 192 GLN A O 1
ATOM 1479 N N . THR A 1 193 ? 2.711 8.561 -16.016 1.00 75.88 193 THR A N 1
ATOM 1480 C CA . THR A 1 193 ? 2.014 8.343 -14.746 1.00 75.88 193 THR A CA 1
ATOM 1481 C C . THR A 1 193 ? 0.565 7.955 -14.997 1.00 75.88 193 THR A C 1
ATOM 1483 O O . THR A 1 193 ? -0.124 8.607 -15.787 1.00 75.88 193 THR A O 1
ATOM 1486 N N . TRP A 1 194 ? 0.084 6.922 -14.309 1.00 76.56 194 TRP A N 1
ATOM 1487 C CA . TRP A 1 194 ? -1.333 6.559 -14.287 1.00 76.56 194 TRP A CA 1
ATOM 1488 C C . TRP A 1 194 ? -1.811 6.279 -12.864 1.00 76.56 194 TRP A C 1
ATOM 1490 O O . TRP A 1 194 ? -1.029 5.944 -11.979 1.00 76.56 194 TRP A O 1
ATOM 1500 N N . THR A 1 195 ? -3.118 6.437 -12.647 1.00 80.75 195 THR A N 1
ATOM 1501 C CA . THR A 1 195 ? -3.725 6.382 -11.314 1.00 80.75 195 THR A CA 1
ATOM 1502 C C . THR A 1 195 ? -4.815 5.320 -11.251 1.00 80.75 195 THR A C 1
ATOM 1504 O O . THR A 1 195 ? -5.706 5.260 -12.104 1.00 80.75 195 THR A O 1
ATOM 1507 N N . LEU A 1 196 ? -4.766 4.495 -10.210 1.00 79.56 196 LEU A N 1
ATOM 1508 C CA . LEU A 1 196 ? -5.718 3.434 -9.929 1.00 79.56 196 LEU A CA 1
ATOM 1509 C C . LEU A 1 196 ? -6.374 3.653 -8.569 1.00 79.56 196 LEU A C 1
ATOM 1511 O O . LEU A 1 196 ? -5.729 3.470 -7.545 1.00 79.56 196 LEU A O 1
ATOM 1515 N N . SER A 1 197 ? -7.669 3.962 -8.560 1.00 81.56 197 SER A N 1
ATOM 1516 C CA . SER A 1 197 ? -8.419 4.168 -7.316 1.00 81.56 197 SER A CA 1
ATOM 1517 C C . SER A 1 197 ? -9.341 2.986 -6.987 1.00 81.56 197 SER A C 1
ATOM 1519 O O . SER A 1 197 ? -9.991 2.412 -7.874 1.00 81.56 197 SER A O 1
ATOM 1521 N N . LEU A 1 198 ? -9.388 2.654 -5.699 1.00 80.81 198 LEU A N 1
ATOM 1522 C CA . LEU A 1 198 ? -10.285 1.727 -5.016 1.00 80.81 198 LEU A CA 1
ATOM 1523 C C . LEU A 1 198 ? -11.020 2.510 -3.928 1.00 80.81 198 LEU A C 1
ATOM 1525 O O . LEU A 1 198 ? -10.378 3.139 -3.094 1.00 80.81 198 LEU A O 1
ATOM 1529 N N . GLU A 1 199 ? -12.346 2.445 -3.905 1.00 80.38 199 GLU A N 1
ATOM 1530 C CA . GLU A 1 199 ? -13.158 3.079 -2.865 1.00 80.38 199 GLU A CA 1
ATOM 1531 C C . GLU A 1 199 ? -14.040 2.030 -2.194 1.00 80.38 199 GLU A C 1
ATOM 1533 O O . GLU A 1 199 ? -14.673 1.217 -2.872 1.00 80.38 199 GLU A O 1
ATOM 1538 N N . HIS A 1 200 ? -14.105 2.081 -0.868 1.00 79.00 200 HIS A N 1
ATOM 1539 C CA . HIS A 1 200 ? -15.115 1.406 -0.075 1.00 79.00 200 HIS A CA 1
ATOM 1540 C C . HIS A 1 200 ? -16.045 2.452 0.538 1.00 79.00 200 HIS A C 1
ATOM 1542 O O . HIS A 1 200 ? -15.617 3.347 1.272 1.00 79.00 200 HIS A O 1
ATOM 1548 N N . LYS A 1 201 ? -17.334 2.324 0.228 1.00 71.56 201 LYS A N 1
ATOM 1549 C CA . LYS A 1 201 ? -18.404 3.063 0.890 1.00 71.56 201 LYS A CA 1
ATOM 1550 C C . LYS A 1 201 ? -19.220 2.050 1.669 1.00 71.56 201 LYS A C 1
ATOM 1552 O O . LYS A 1 201 ? -19.744 1.115 1.068 1.00 71.56 201 LYS A O 1
ATOM 1557 N N . GLU A 1 202 ? -19.325 2.238 2.979 1.00 64.50 202 GLU A N 1
ATOM 1558 C CA . GLU A 1 202 ? -20.364 1.549 3.732 1.00 64.50 202 GLU A CA 1
ATOM 1559 C C . GLU A 1 202 ? -21.717 2.066 3.234 1.00 64.50 202 GLU A C 1
ATOM 1561 O O . GLU A 1 202 ? -21.980 3.274 3.263 1.00 64.50 202 GLU A O 1
ATOM 1566 N N . ASP A 1 203 ? -22.565 1.158 2.743 1.00 48.81 203 ASP A N 1
ATOM 1567 C CA . ASP A 1 203 ? -23.955 1.475 2.435 1.00 48.81 203 ASP A CA 1
ATOM 1568 C C . ASP A 1 203 ? -24.618 1.947 3.731 1.00 48.81 203 ASP A C 1
ATOM 1570 O O . ASP A 1 203 ? -24.874 1.170 4.654 1.00 48.81 203 ASP A O 1
ATOM 1574 N N . THR A 1 204 ? -24.853 3.253 3.829 1.00 46.50 204 THR A N 1
ATOM 1575 C CA . THR A 1 204 ? -25.598 3.815 4.951 1.00 46.50 204 THR A CA 1
ATOM 1576 C C . THR A 1 204 ? -27.065 3.397 4.779 1.00 46.50 204 THR A C 1
ATOM 1578 O O . THR A 1 204 ? -27.602 3.600 3.687 1.00 46.50 204 THR A O 1
ATOM 1581 N N . PRO A 1 205 ? -27.706 2.784 5.793 1.00 43.19 205 PRO A N 1
ATOM 1582 C CA . PRO A 1 205 ? -29.090 2.316 5.694 1.00 43.19 205 PRO A CA 1
ATOM 1583 C C . PRO A 1 205 ? -30.112 3.442 5.487 1.00 43.19 205 PRO A C 1
ATOM 1585 O O . PRO A 1 205 ? -29.870 4.577 5.964 1.00 43.19 205 PRO A O 1
#